Protein AF-A0A0K2RDT3-F1 (afdb_monomer_lite)

Foldseek 3Di:
DVVVVVVCVVVVDDDDPPQDQDQPHCCQPPHDHNPDDDDDDDADVPGDPCVVVQDFDQPALAPQLLQQLLVVLLVCCVVPVLLLFLQFFPAKEFEAAPCLCCFQFCVVVDCLLLDLPRQPVNVSSHNLLSNNLSNNVSDGDNPPSNDSVNSPDPRSSSSSVRYHYDYDVQNNVQCPDPPLVSHFSWGKMWTATPVRDIDIDTDGHHQRRPPHVVDDPPPPD

Sequence (221 aa):
MAVEAVDRSMRGQTSPVPIYEGEDGVIAWMLDGPDASYEVPLPEAGEPKRAILDTYTKEHSAEYQAQAWIDLARKLHKEHPEATDPANVASVLIKTSHHTHYVIGSGANDPQKYSPTASRETLDHSIPYIFTVALQDGSWHHVDSYSPERAGRPDTVELWHKVTTVEDPEWTRRYHSLDIAEKAFGGTVVITLTDGTVITESIAVADAHPLGAGRSPVSST

pLDDT: mean 93.53, std 10.7, range [35.62, 98.94]

Secondary structure (DSSP, 8-state):
-HHHHHHHHHTT----S-TTTSTTSHHHHHSS-TT-------PPTT----GGGGPPPPSSSS-GGGHHHHHHHHHHHHH-GGGGSGGGEEEEEEEE-HHIIIIISGGG--GGGG-TT--HHHHTT-HHHHHHHHHHHSS--TTGGG-HHHHT-HHHHHHHHTEEEEE-HHHHHHHT-SSTTT--S-EEEEEEETTS-EEEEEESS-TTSTTSTT-------

Radius of gyration: 22.14 Å; chains: 1; bounding box: 54×39×60 Å

Structure (mmCIF, N/CA/C/O backbone):
data_AF-A0A0K2RDT3-F1
#
_entry.id   AF-A0A0K2RDT3-F1
#
loop_
_atom_site.group_PDB
_atom_site.id
_atom_site.type_symbol
_atom_site.label_atom_id
_atom_site.label_alt_id
_atom_site.label_comp_id
_atom_site.label_asym_id
_atom_site.label_entity_id
_atom_site.label_seq_id
_atom_site.pdbx_PDB_ins_code
_atom_site.Cartn_x
_atom_site.Cartn_y
_atom_site.Cartn_z
_atom_site.occupancy
_atom_site.B_iso_or_equiv
_atom_site.auth_seq_id
_atom_site.auth_comp_id
_atom_site.auth_asym_id
_atom_site.auth_atom_id
_atom_site.pdbx_PDB_model_num
ATOM 1 N N . MET A 1 1 ? 19.007 16.959 -16.664 1.00 74.88 1 MET A N 1
ATOM 2 C CA . MET A 1 1 ? 20.030 16.372 -17.558 1.00 74.88 1 MET A CA 1
ATOM 3 C C . MET A 1 1 ? 19.478 15.990 -18.932 1.00 74.88 1 MET A C 1
ATOM 5 O O . MET A 1 1 ? 20.039 16.454 -19.909 1.00 74.88 1 MET A O 1
ATOM 9 N N . ALA A 1 2 ? 18.375 15.237 -19.058 1.00 92.50 2 ALA A N 1
ATOM 10 C CA . ALA A 1 2 ? 17.842 14.841 -20.378 1.00 92.50 2 ALA A CA 1
ATOM 11 C C . ALA A 1 2 ? 17.519 16.024 -21.320 1.00 92.50 2 ALA A C 1
ATOM 13 O O . ALA A 1 2 ? 17.914 16.013 -22.480 1.00 92.50 2 ALA A O 1
ATOM 14 N N . VAL A 1 3 ? 16.874 17.079 -20.806 1.00 95.69 3 VAL A N 1
ATOM 15 C CA . VAL A 1 3 ? 16.552 18.293 -21.588 1.00 95.69 3 VAL A CA 1
ATOM 16 C C . VAL A 1 3 ? 17.812 18.972 -22.137 1.00 95.69 3 VAL A C 1
ATOM 18 O O . VAL A 1 3 ? 17.843 19.394 -23.287 1.00 95.69 3 VAL A O 1
ATOM 21 N N . GLU A 1 4 ? 18.873 19.034 -21.334 1.00 95.94 4 GLU A N 1
ATOM 22 C CA . GLU A 1 4 ? 20.156 19.609 -21.744 1.00 95.94 4 GLU A CA 1
ATOM 23 C C . GLU A 1 4 ? 20.873 18.731 -22.779 1.00 95.94 4 GLU A C 1
ATOM 25 O O . GLU A 1 4 ? 21.440 19.250 -23.738 1.00 95.94 4 GLU A O 1
ATOM 30 N N . ALA A 1 5 ? 20.828 17.405 -22.619 1.00 93.94 5 ALA A N 1
ATOM 31 C CA . ALA A 1 5 ? 21.401 16.474 -23.588 1.00 93.94 5 ALA A CA 1
ATOM 32 C C . ALA A 1 5 ? 20.744 16.625 -24.972 1.00 93.94 5 ALA A C 1
ATOM 34 O O . ALA A 1 5 ? 21.446 16.657 -25.983 1.00 93.94 5 ALA A O 1
ATOM 35 N N . VAL A 1 6 ? 19.416 16.796 -25.011 1.00 96.00 6 VAL A N 1
ATOM 36 C CA . VAL A 1 6 ? 18.677 17.078 -26.250 1.00 96.00 6 VAL A CA 1
ATOM 37 C C . VAL A 1 6 ? 19.103 18.418 -26.853 1.00 96.00 6 VAL A C 1
ATOM 39 O O . VAL A 1 6 ? 19.438 18.455 -28.033 1.00 96.00 6 VAL A O 1
ATOM 42 N N . ASP A 1 7 ? 19.157 19.503 -26.071 1.00 97.06 7 ASP A N 1
ATOM 43 C CA . ASP A 1 7 ? 19.604 20.818 -26.568 1.00 97.06 7 ASP A CA 1
ATOM 44 C C . ASP A 1 7 ? 21.016 20.756 -27.176 1.00 97.06 7 ASP A C 1
ATOM 46 O O . ASP A 1 7 ? 21.236 21.223 -28.293 1.00 97.06 7 ASP A O 1
ATOM 50 N N . ARG A 1 8 ? 21.964 20.107 -26.495 1.00 96.50 8 ARG A N 1
ATOM 51 C CA . ARG A 1 8 ? 23.340 19.933 -26.986 1.00 96.50 8 ARG A CA 1
ATOM 52 C C . ARG A 1 8 ? 23.401 19.123 -28.281 1.00 96.50 8 ARG A C 1
ATOM 54 O O . ARG A 1 8 ? 24.114 19.516 -29.205 1.00 96.50 8 ARG A O 1
ATOM 61 N N . SER A 1 9 ? 22.640 18.032 -28.372 1.00 95.50 9 SER A N 1
ATOM 62 C CA . SER A 1 9 ? 22.556 17.219 -29.590 1.00 95.50 9 SER A CA 1
ATOM 63 C C . SER A 1 9 ? 21.974 18.018 -30.760 1.00 95.50 9 SER A C 1
ATOM 65 O O . SER A 1 9 ? 22.549 18.026 -31.847 1.00 95.50 9 SER A O 1
ATOM 67 N N . MET A 1 10 ? 20.911 18.794 -30.519 1.00 96.81 10 MET A N 1
ATOM 68 C CA . MET A 1 10 ? 20.323 19.697 -31.517 1.00 96.81 10 MET A CA 1
ATOM 69 C C . MET A 1 10 ? 21.297 20.796 -31.977 1.00 96.81 10 MET A C 1
ATOM 71 O O . MET A 1 10 ? 21.174 21.297 -33.093 1.00 96.81 10 MET A O 1
ATOM 75 N N . ARG A 1 11 ? 22.291 21.150 -31.150 1.00 97.38 11 ARG A N 1
ATOM 76 C CA . ARG A 1 11 ? 23.395 22.069 -31.488 1.00 97.38 11 ARG A CA 1
ATOM 77 C C . ARG A 1 11 ? 24.607 21.379 -32.127 1.00 97.38 11 ARG A C 1
ATOM 79 O O . ARG A 1 11 ? 25.629 22.027 -32.337 1.00 97.38 11 ARG A O 1
ATOM 86 N N . GLY A 1 12 ? 24.507 20.090 -32.443 1.00 97.31 12 GLY A N 1
ATOM 87 C CA . GLY A 1 12 ? 25.541 19.330 -33.147 1.00 97.31 12 GLY A CA 1
ATOM 88 C C . GLY A 1 12 ? 26.606 18.702 -32.249 1.00 97.31 12 GLY A C 1
ATOM 89 O O . GLY A 1 12 ? 27.604 18.200 -32.762 1.00 97.31 12 GLY A O 1
ATOM 90 N N . GLN A 1 13 ? 26.425 18.704 -30.925 1.00 95.81 13 GLN A N 1
ATOM 91 C CA . GLN A 1 13 ? 27.310 17.948 -30.043 1.00 95.81 13 GLN A CA 1
ATOM 92 C C . GLN A 1 13 ? 27.083 16.438 -30.249 1.00 95.81 13 GLN A C 1
ATOM 94 O O . GLN A 1 13 ? 25.953 15.957 -30.174 1.00 95.81 13 GLN A O 1
ATOM 99 N N . THR A 1 14 ? 28.162 15.690 -30.492 1.00 92.38 14 THR A N 1
ATOM 100 C CA . THR A 1 14 ? 28.148 14.228 -30.672 1.00 92.38 14 THR A CA 1
ATOM 101 C C . THR A 1 14 ? 28.486 13.487 -29.373 1.00 92.38 14 THR A C 1
ATOM 103 O O . THR A 1 14 ? 28.960 14.093 -28.408 1.00 92.38 14 THR A O 1
ATOM 106 N N . SER A 1 15 ? 28.286 12.165 -29.354 1.00 87.31 15 SER A N 1
ATOM 107 C CA . SER A 1 15 ? 28.661 11.276 -28.244 1.00 87.31 15 SER A CA 1
ATOM 108 C C . SER A 1 15 ? 29.502 10.082 -28.721 1.00 87.31 15 SER A C 1
ATOM 110 O O . SER A 1 15 ? 29.449 9.741 -29.906 1.00 87.31 15 SER A O 1
ATOM 112 N N . PRO A 1 16 ? 30.248 9.415 -27.819 1.00 87.56 16 PRO A N 1
ATOM 113 C CA . PRO A 1 16 ? 30.811 8.092 -28.084 1.00 87.56 16 PRO A CA 1
ATOM 114 C C . PRO A 1 16 ? 29.711 7.075 -28.433 1.00 87.56 16 PRO A C 1
ATOM 116 O O . PRO A 1 16 ? 28.598 7.163 -27.908 1.00 87.56 16 PRO A O 1
ATOM 119 N N . VAL A 1 17 ? 30.024 6.125 -29.318 1.00 87.88 17 VAL A N 1
ATOM 120 C CA . VAL A 1 17 ? 29.137 5.023 -29.728 1.00 87.88 17 VAL A CA 1
ATOM 121 C C . VAL A 1 17 ? 29.933 3.712 -29.823 1.00 87.88 17 VAL A C 1
ATOM 123 O O . VAL A 1 17 ? 31.088 3.767 -30.251 1.00 87.88 17 VAL A O 1
ATOM 126 N N . PRO A 1 18 ? 29.339 2.549 -29.484 1.00 89.19 18 PRO A N 1
ATOM 127 C CA . PRO A 1 18 ? 27.994 2.362 -28.922 1.00 89.19 18 PRO A CA 1
ATOM 128 C C . PRO A 1 18 ? 27.940 2.667 -27.413 1.00 89.19 18 PRO A C 1
ATOM 130 O O . PRO A 1 18 ? 28.826 2.280 -26.660 1.00 89.19 18 PRO A O 1
ATOM 133 N N . ILE A 1 19 ? 26.904 3.389 -26.972 1.00 90.38 19 ILE A N 1
ATOM 134 C CA . ILE A 1 19 ? 26.787 3.867 -25.579 1.00 90.38 19 ILE A CA 1
ATOM 135 C C . ILE A 1 19 ? 26.299 2.784 -24.603 1.00 90.38 19 ILE A C 1
ATOM 137 O O . ILE A 1 19 ? 26.673 2.808 -23.432 1.00 90.38 19 ILE A O 1
ATOM 141 N N . TYR A 1 20 ? 25.479 1.836 -25.065 1.00 91.62 20 TYR A N 1
ATOM 142 C CA . TYR A 1 20 ? 24.959 0.759 -24.221 1.00 91.62 20 TYR A CA 1
ATOM 143 C C . TYR A 1 20 ? 25.834 -0.492 -24.317 1.00 91.62 20 TYR A C 1
ATOM 145 O O . TYR A 1 20 ? 26.294 -0.976 -23.288 1.00 91.62 20 TYR A O 1
ATOM 153 N N . GLU A 1 21 ? 26.106 -0.957 -25.538 1.00 91.06 21 GLU A N 1
ATOM 154 C CA . GLU A 1 21 ? 26.750 -2.243 -25.852 1.00 91.06 21 GLU A CA 1
ATOM 155 C C . GLU A 1 21 ? 28.274 -2.151 -26.028 1.00 91.06 21 GLU A C 1
ATOM 157 O O . GLU A 1 21 ? 28.921 -3.130 -26.396 1.00 91.06 21 GLU A O 1
ATOM 162 N N . GLY A 1 22 ? 28.857 -0.964 -25.846 1.00 90.50 22 GLY A N 1
ATOM 163 C CA . GLY A 1 22 ? 30.305 -0.787 -25.935 1.00 90.50 22 GLY A CA 1
ATOM 164 C C . GLY A 1 22 ? 31.039 -1.519 -24.815 1.00 90.50 22 GLY A C 1
ATOM 165 O O . GLY A 1 22 ? 30.471 -1.762 -23.754 1.00 90.50 22 GLY A O 1
ATOM 166 N N . GLU A 1 23 ? 32.327 -1.797 -25.030 1.00 90.06 23 GLU A N 1
ATOM 167 C CA . GLU A 1 23 ? 33.226 -2.359 -24.005 1.00 90.06 23 GLU A CA 1
ATOM 168 C C . GLU A 1 23 ? 33.195 -1.530 -22.708 1.00 90.06 23 GLU A C 1
ATOM 170 O O . GLU A 1 23 ? 33.108 -2.083 -21.616 1.00 90.06 23 GLU A O 1
ATOM 175 N N . ASP A 1 24 ? 33.142 -0.199 -22.847 1.00 91.50 24 ASP A N 1
ATOM 176 C CA . ASP A 1 24 ? 32.964 0.763 -21.752 1.00 91.50 24 ASP A CA 1
ATOM 177 C C . ASP A 1 24 ? 31.526 1.318 -21.653 1.00 91.50 24 ASP A C 1
ATOM 179 O O . ASP A 1 24 ? 31.293 2.437 -21.189 1.00 91.50 24 ASP A O 1
ATOM 183 N N . GLY A 1 25 ? 30.545 0.565 -22.149 1.00 91.94 25 GLY A N 1
ATOM 184 C CA . GLY A 1 25 ? 29.140 0.960 -22.205 1.00 91.94 25 GLY A CA 1
ATOM 185 C C . GLY A 1 25 ? 28.403 0.825 -20.871 1.00 91.94 25 GLY A C 1
ATOM 186 O O . GLY A 1 25 ? 28.884 0.229 -19.904 1.00 91.94 25 GLY A O 1
ATOM 187 N N . VAL A 1 26 ? 27.178 1.358 -20.829 1.00 93.50 26 VAL A N 1
ATOM 188 C CA . VAL A 1 26 ? 26.305 1.297 -19.640 1.00 93.50 26 VAL A CA 1
ATOM 189 C C . VAL A 1 26 ? 26.052 -0.146 -19.195 1.00 93.50 26 VAL A C 1
ATOM 191 O O . VAL A 1 26 ? 26.052 -0.412 -17.995 1.00 93.50 26 VAL A O 1
ATOM 194 N N . ILE A 1 27 ? 25.863 -1.078 -20.135 1.00 94.62 27 ILE A N 1
ATOM 195 C CA . ILE A 1 27 ? 25.603 -2.487 -19.810 1.00 94.62 27 ILE A CA 1
ATOM 196 C C . ILE A 1 27 ? 26.803 -3.097 -19.074 1.00 94.62 27 ILE A C 1
ATOM 198 O O . ILE A 1 27 ? 26.634 -3.676 -18.001 1.00 94.62 27 ILE A O 1
ATOM 202 N N . ALA A 1 28 ? 28.010 -2.883 -19.604 1.00 93.69 28 ALA A N 1
ATOM 203 C CA . ALA A 1 28 ? 29.241 -3.449 -19.068 1.00 93.69 28 ALA A CA 1
ATOM 204 C C . ALA A 1 28 ? 29.567 -2.974 -17.645 1.00 93.69 28 ALA A C 1
ATOM 206 O O . ALA A 1 28 ? 29.999 -3.772 -16.814 1.00 93.69 28 ALA A O 1
ATOM 207 N N . TRP A 1 29 ? 29.354 -1.686 -17.359 1.00 94.88 29 TRP A N 1
ATOM 208 C CA . TRP A 1 29 ? 29.811 -1.066 -16.112 1.00 94.88 29 TRP A CA 1
ATOM 209 C C . TRP A 1 29 ? 28.719 -0.816 -15.067 1.00 94.88 29 TRP A C 1
ATOM 211 O O . TRP A 1 29 ? 29.045 -0.693 -13.886 1.00 94.88 29 TRP A O 1
ATOM 221 N N . MET A 1 30 ? 27.448 -0.693 -15.466 1.00 94.38 30 MET A N 1
ATOM 222 C CA . MET A 1 30 ? 26.350 -0.341 -14.550 1.00 94.38 30 MET A CA 1
ATOM 223 C C . MET A 1 30 ? 25.301 -1.440 -14.366 1.00 94.38 30 MET A C 1
ATOM 225 O O . MET A 1 30 ? 24.530 -1.351 -13.410 1.00 94.38 30 MET A O 1
ATOM 229 N N . LEU A 1 31 ? 25.234 -2.424 -15.267 1.00 94.06 31 LEU A N 1
ATOM 230 C CA . LEU A 1 31 ? 24.233 -3.494 -15.239 1.00 94.06 31 LEU A CA 1
ATOM 231 C C . LEU A 1 31 ? 24.909 -4.871 -15.062 1.00 94.06 31 LEU A C 1
ATOM 233 O O . LEU A 1 31 ? 25.802 -4.997 -14.227 1.00 94.06 31 LEU A O 1
ATOM 237 N N . ASP A 1 32 ? 24.496 -5.901 -15.810 1.00 93.38 32 ASP A N 1
ATOM 238 C CA . ASP A 1 32 ? 24.920 -7.299 -15.598 1.00 93.38 32 ASP A CA 1
ATOM 239 C C . ASP A 1 32 ? 26.284 -7.666 -16.229 1.00 93.38 32 ASP A C 1
ATOM 241 O O . ASP A 1 32 ? 26.633 -8.843 -16.332 1.00 93.38 32 ASP A O 1
ATOM 245 N N . GLY A 1 33 ? 27.086 -6.672 -16.625 1.00 94.69 33 GLY A N 1
ATOM 246 C CA . GLY A 1 33 ? 28.448 -6.870 -17.127 1.00 94.69 33 GLY A CA 1
ATOM 247 C C . GLY A 1 33 ? 28.564 -6.920 -18.657 1.00 94.69 33 GLY A C 1
ATOM 248 O O . GLY A 1 33 ? 27.565 -6.827 -19.368 1.00 94.69 33 GLY A O 1
ATOM 249 N N . PRO A 1 34 ? 29.795 -7.021 -19.196 1.00 92.56 34 PRO A N 1
ATOM 250 C CA . PRO A 1 34 ? 30.074 -6.825 -20.626 1.00 92.56 34 PRO A CA 1
ATOM 251 C C . PRO A 1 34 ? 29.466 -7.896 -21.540 1.00 92.56 34 PRO A C 1
ATOM 253 O O . PRO A 1 34 ? 29.245 -7.636 -22.718 1.00 92.56 34 PRO A O 1
ATOM 256 N N . ASP A 1 35 ? 29.169 -9.078 -20.998 1.00 92.69 35 ASP A N 1
ATOM 257 C CA . ASP A 1 35 ? 28.555 -10.186 -21.736 1.00 92.69 35 ASP A CA 1
ATOM 258 C C . ASP A 1 35 ? 27.014 -10.174 -21.663 1.00 92.69 35 ASP A C 1
ATOM 260 O O . ASP A 1 35 ? 26.355 -11.060 -22.214 1.00 92.69 35 ASP A O 1
ATOM 264 N N . ALA A 1 36 ? 26.418 -9.204 -20.961 1.00 93.38 36 ALA A N 1
ATOM 265 C CA . ALA A 1 36 ? 24.976 -9.133 -20.787 1.00 93.38 36 ALA A CA 1
ATOM 266 C C . ALA A 1 36 ? 24.262 -8.640 -22.052 1.00 93.38 36 ALA A C 1
ATOM 268 O O . ALA A 1 36 ? 24.742 -7.784 -22.796 1.00 93.38 36 ALA A O 1
ATOM 269 N N . SER A 1 37 ? 23.057 -9.164 -22.267 1.00 90.75 37 SER A N 1
ATOM 270 C CA . SER A 1 37 ? 22.184 -8.776 -23.368 1.00 90.75 37 SER A CA 1
ATOM 271 C C . SER A 1 37 ? 20.763 -8.584 -22.853 1.00 90.75 37 SER A C 1
ATOM 273 O O . SER A 1 37 ? 20.262 -9.405 -22.084 1.00 90.75 37 SER A O 1
ATOM 275 N N . TYR A 1 38 ? 20.121 -7.499 -23.287 1.00 90.94 38 TYR A N 1
ATOM 276 C CA . TYR A 1 38 ? 18.746 -7.161 -22.936 1.00 90.94 38 TYR A CA 1
ATOM 277 C C . TYR A 1 38 ? 17.906 -7.069 -24.201 1.00 90.94 38 TYR A C 1
ATOM 279 O O . TYR A 1 38 ? 18.267 -6.375 -25.151 1.00 90.94 38 TYR A O 1
ATOM 287 N N . GLU A 1 39 ? 16.755 -7.730 -24.192 1.00 90.50 39 GLU A N 1
ATOM 288 C CA . GLU A 1 39 ? 15.759 -7.583 -25.242 1.00 90.50 39 GLU A CA 1
ATOM 289 C C . GLU A 1 39 ? 14.770 -6.483 -24.844 1.00 90.50 39 GLU A C 1
ATOM 291 O O . GLU A 1 39 ? 14.116 -6.560 -23.803 1.00 90.50 39 GLU A O 1
ATOM 296 N N . VAL A 1 40 ? 14.680 -5.436 -25.666 1.00 88.12 40 VAL A N 1
ATOM 297 C CA . VAL A 1 40 ? 13.736 -4.332 -25.462 1.00 88.12 40 VAL A CA 1
ATOM 298 C C . VAL A 1 40 ? 12.625 -4.459 -26.503 1.00 88.12 40 VAL A C 1
ATOM 300 O O . VAL A 1 40 ? 12.845 -4.093 -27.660 1.00 88.12 40 VAL A O 1
ATOM 303 N N . PRO A 1 41 ? 11.433 -4.964 -26.135 1.00 84.94 41 PRO A N 1
ATOM 304 C CA . PRO A 1 41 ? 10.330 -5.069 -27.076 1.00 84.94 41 PRO A CA 1
ATOM 305 C C . PRO A 1 41 ? 9.856 -3.667 -27.470 1.00 84.94 41 PRO A C 1
ATOM 307 O O . PRO A 1 41 ? 9.518 -2.837 -26.622 1.00 84.94 41 PRO A O 1
ATOM 310 N N . LEU A 1 42 ? 9.824 -3.402 -28.774 1.00 88.75 42 LEU A N 1
ATOM 311 C CA . LEU A 1 42 ? 9.268 -2.183 -29.352 1.00 88.75 42 LEU A CA 1
ATOM 312 C C . LEU A 1 42 ? 8.054 -2.548 -30.211 1.00 88.75 42 LEU A C 1
ATOM 314 O O . LEU A 1 42 ? 8.081 -3.598 -30.850 1.00 88.75 42 LEU A O 1
ATOM 318 N N . PRO A 1 43 ? 7.015 -1.694 -30.270 1.00 90.00 43 PRO A N 1
ATOM 319 C CA . PRO A 1 43 ? 5.916 -1.894 -31.208 1.00 90.00 43 PRO A CA 1
ATOM 320 C C . PRO A 1 43 ? 6.439 -2.009 -32.643 1.00 90.00 43 PRO A C 1
ATOM 322 O O . PRO A 1 43 ? 7.283 -1.202 -33.054 1.00 90.00 43 PRO A O 1
ATOM 325 N N . GLU A 1 44 ? 5.920 -2.970 -33.406 1.00 92.25 44 GLU A N 1
ATOM 326 C CA . GLU A 1 44 ? 6.277 -3.128 -34.814 1.00 92.25 44 GLU A CA 1
ATOM 327 C C . GLU A 1 44 ? 5.780 -1.944 -35.662 1.00 92.25 44 GLU A C 1
ATOM 329 O O . GLU A 1 44 ? 4.973 -1.100 -35.248 1.00 92.25 44 GLU A O 1
ATOM 334 N N . ALA A 1 45 ? 6.272 -1.856 -36.899 1.00 92.62 45 ALA A N 1
ATOM 335 C CA . ALA A 1 45 ? 5.825 -0.837 -37.838 1.00 92.62 45 ALA A CA 1
ATOM 336 C C . ALA A 1 45 ? 4.308 -0.951 -38.084 1.00 92.62 45 ALA A C 1
ATOM 338 O O . ALA A 1 45 ? 3.820 -1.936 -38.628 1.00 92.62 45 ALA A O 1
ATOM 339 N N . GLY A 1 46 ? 3.567 0.095 -37.714 1.00 92.81 46 GLY A N 1
ATOM 340 C CA . GLY A 1 46 ? 2.106 0.139 -37.830 1.00 92.81 46 GLY A CA 1
ATOM 341 C C . GLY A 1 46 ? 1.359 -0.273 -36.559 1.00 92.81 46 GLY A C 1
ATOM 342 O O . GLY A 1 46 ? 0.159 -0.016 -36.469 1.00 92.81 46 GLY A O 1
ATOM 343 N N . GLU A 1 47 ? 2.042 -0.817 -35.550 1.00 94.25 47 GLU A N 1
ATOM 344 C CA . GLU A 1 47 ? 1.412 -1.130 -34.271 1.00 94.25 47 GLU A CA 1
ATOM 345 C C . GLU A 1 47 ? 1.203 0.125 -33.406 1.00 94.25 47 GLU A C 1
ATOM 347 O O . GLU A 1 47 ? 2.071 1.009 -33.318 1.00 94.25 47 GLU A O 1
ATOM 352 N N . PRO A 1 48 ? 0.045 0.241 -32.732 1.00 90.44 48 PRO A N 1
ATOM 353 C CA . PRO A 1 48 ? -0.206 1.341 -31.818 1.00 90.44 48 PRO A CA 1
ATOM 354 C C . PRO A 1 48 ? 0.691 1.243 -30.576 1.00 90.44 48 PRO A C 1
ATOM 356 O O . PRO A 1 48 ? 0.876 0.182 -29.988 1.00 90.44 48 PRO A O 1
ATOM 359 N N . LYS A 1 49 ? 1.188 2.392 -30.109 1.00 90.38 49 LYS A N 1
ATOM 360 C CA . LYS A 1 49 ? 1.956 2.507 -28.860 1.00 90.38 49 LYS A CA 1
ATOM 361 C C . LYS A 1 49 ? 0.984 2.503 -27.680 1.00 90.38 49 LYS A C 1
ATOM 363 O O . LYS A 1 49 ? 0.377 3.530 -27.385 1.00 90.38 49 LYS A O 1
ATOM 368 N N . ARG A 1 50 ? 0.795 1.346 -27.040 1.00 86.81 50 ARG A N 1
ATOM 369 C CA . ARG A 1 50 ? -0.261 1.150 -26.026 1.00 86.81 50 ARG A CA 1
ATOM 370 C C . ARG A 1 50 ? 0.191 1.283 -24.574 1.00 86.81 50 ARG A C 1
ATOM 372 O O . ARG A 1 50 ? -0.678 1.420 -23.731 1.00 86.81 50 ARG A O 1
ATOM 379 N N . ALA A 1 51 ? 1.495 1.355 -24.293 1.00 83.00 51 ALA A N 1
ATOM 380 C CA . ALA A 1 51 ? 2.026 1.369 -22.922 1.00 83.00 51 ALA A CA 1
ATOM 381 C C . ALA A 1 51 ? 1.409 2.450 -22.007 1.00 83.00 51 ALA A C 1
ATOM 383 O O . ALA A 1 51 ? 1.253 2.240 -20.810 1.00 83.00 51 ALA A O 1
ATOM 384 N N . ILE A 1 52 ? 1.003 3.601 -22.561 1.00 85.81 52 ILE A N 1
ATOM 385 C CA . ILE A 1 52 ? 0.321 4.649 -21.784 1.00 85.81 52 ILE A CA 1
ATOM 386 C C . ILE A 1 52 ? -1.027 4.179 -21.209 1.00 85.81 52 ILE A C 1
ATOM 388 O O . ILE A 1 52 ? -1.415 4.612 -20.130 1.00 85.81 52 ILE A O 1
ATOM 392 N N . LEU A 1 53 ? -1.720 3.268 -21.898 1.00 83.12 53 LEU A N 1
ATOM 393 C CA . LEU A 1 53 ? -2.992 2.684 -21.459 1.00 83.12 53 LEU A CA 1
ATOM 394 C C . LEU A 1 53 ? -2.813 1.700 -20.297 1.00 83.12 53 LEU A C 1
ATOM 396 O O . LEU A 1 53 ? -3.774 1.433 -19.581 1.00 83.12 53 LEU A O 1
ATOM 400 N N . ASP A 1 54 ? -1.586 1.216 -20.098 1.00 77.69 54 ASP A N 1
ATOM 401 C CA . ASP A 1 54 ? -1.207 0.311 -19.013 1.00 77.69 54 ASP A CA 1
ATOM 402 C C . ASP A 1 54 ? -0.607 1.077 -17.818 1.00 77.69 54 ASP A C 1
ATOM 404 O O . ASP A 1 54 ? -0.110 0.478 -16.866 1.00 77.69 54 ASP A O 1
ATOM 408 N N . THR A 1 55 ? -0.649 2.416 -17.852 1.00 81.94 55 THR A N 1
ATOM 409 C CA . THR A 1 55 ? -0.239 3.265 -16.728 1.00 81.94 55 THR A CA 1
ATOM 410 C C . THR A 1 55 ? -1.299 3.250 -15.642 1.00 81.94 55 THR A C 1
ATOM 412 O O . THR A 1 55 ? -2.486 3.448 -15.906 1.00 81.94 55 THR A O 1
ATOM 415 N N . TYR A 1 56 ? -0.860 3.104 -14.398 1.00 83.69 56 TYR A N 1
ATOM 416 C CA . TYR A 1 56 ? -1.749 3.185 -13.254 1.00 83.69 56 TYR A CA 1
ATOM 417 C C . TYR A 1 56 ? -1.663 4.549 -12.579 1.00 83.69 56 TYR A C 1
ATOM 419 O O . TYR A 1 56 ? -0.581 5.014 -12.212 1.00 83.69 56 TYR A O 1
ATOM 427 N N . THR A 1 57 ? -2.810 5.187 -12.378 1.00 86.62 57 THR A N 1
ATOM 428 C CA . THR A 1 57 ? -2.893 6.420 -11.598 1.00 86.62 57 THR A CA 1
ATOM 429 C C . THR A 1 57 ? -2.933 6.107 -10.105 1.00 86.62 57 THR A C 1
ATOM 431 O O . THR A 1 57 ? -3.444 5.072 -9.674 1.00 86.62 57 THR A O 1
ATOM 434 N N . LYS A 1 58 ? -2.373 7.016 -9.304 1.00 91.94 58 LYS A N 1
ATOM 435 C CA . LYS A 1 58 ? -2.543 7.023 -7.850 1.00 91.94 58 LYS A CA 1
ATOM 436 C C . LYS A 1 58 ? -3.697 7.957 -7.519 1.00 91.94 58 LYS A C 1
ATOM 438 O O . LYS A 1 58 ? -3.601 9.149 -7.799 1.00 91.94 58 LYS A O 1
ATOM 443 N N . GLU A 1 59 ? -4.767 7.417 -6.954 1.00 94.25 59 GLU A N 1
ATOM 444 C CA . GLU A 1 59 ? -5.856 8.232 -6.402 1.00 94.25 59 GLU A CA 1
ATOM 445 C C . GLU A 1 59 ? -5.445 8.807 -5.048 1.00 94.25 59 GLU A C 1
ATOM 447 O O . GLU A 1 59 ? -5.665 9.981 -4.754 1.00 94.25 59 GLU A O 1
ATOM 452 N N . HIS A 1 60 ? -4.766 7.984 -4.253 1.00 96.44 60 HIS A N 1
ATOM 453 C CA . HIS A 1 60 ? -4.353 8.326 -2.906 1.00 96.44 60 HIS A CA 1
ATOM 454 C C . HIS A 1 60 ? -2.884 8.731 -2.891 1.00 96.44 60 HIS A C 1
ATOM 456 O O . HIS A 1 60 ? -2.032 8.080 -3.498 1.00 96.44 60 HIS A O 1
ATOM 462 N N . SER A 1 61 ? -2.550 9.792 -2.158 1.00 96.00 61 SER A N 1
ATOM 463 C CA . SER A 1 61 ? -1.156 10.181 -1.926 1.00 96.00 61 SER A CA 1
ATOM 464 C C . SER A 1 61 ? -0.502 9.193 -0.959 1.00 96.00 61 SER A C 1
ATOM 466 O O . SER A 1 61 ? -0.434 9.487 0.230 1.00 96.00 61 SER A O 1
ATOM 468 N N . ALA A 1 62 ? -0.072 8.037 -1.459 1.00 96.62 62 ALA A N 1
ATOM 469 C CA . ALA A 1 62 ? 0.666 6.982 -0.762 1.00 96.62 62 ALA A CA 1
ATOM 470 C C . ALA A 1 62 ? 1.468 6.144 -1.784 1.00 96.62 62 ALA A C 1
ATOM 472 O O . ALA A 1 62 ? 1.368 6.360 -3.005 1.00 96.62 62 ALA A O 1
ATOM 473 N N . GLU A 1 63 ? 2.262 5.171 -1.330 1.00 95.56 63 GLU A N 1
ATOM 474 C CA . GLU A 1 63 ? 2.860 4.195 -2.245 1.00 95.56 63 GLU A CA 1
ATOM 475 C C . GLU A 1 63 ? 1.778 3.455 -3.065 1.00 95.56 63 GLU A C 1
ATOM 477 O O . GLU A 1 63 ? 0.619 3.332 -2.657 1.00 95.56 63 GLU A O 1
ATOM 482 N N . TYR A 1 64 ? 2.121 2.990 -4.271 1.00 95.38 64 TYR A N 1
ATOM 483 C CA . TYR A 1 64 ? 1.140 2.386 -5.178 1.00 95.38 64 TYR A CA 1
ATOM 484 C C . TYR A 1 64 ? 0.543 1.088 -4.601 1.00 95.38 64 TYR A C 1
ATOM 486 O O . TYR A 1 64 ? -0.644 0.799 -4.731 1.00 95.38 64 TYR A O 1
ATOM 494 N N . GLN A 1 65 ? 1.362 0.337 -3.881 1.00 95.56 65 GLN A N 1
ATOM 495 C CA . GLN A 1 65 ? 1.061 -0.945 -3.269 1.00 95.56 65 GLN A CA 1
ATOM 496 C C . GLN A 1 65 ? 0.115 -0.787 -2.077 1.00 95.56 65 GLN A C 1
ATOM 498 O O . GLN A 1 65 ? -0.414 -1.785 -1.600 1.00 95.56 65 GLN A O 1
ATOM 503 N N . ALA A 1 66 ? -0.134 0.449 -1.630 1.00 97.44 66 ALA A N 1
ATOM 504 C CA . ALA A 1 66 ? -1.106 0.790 -0.603 1.00 97.44 66 ALA A CA 1
ATOM 505 C C . ALA A 1 66 ? -2.485 1.192 -1.159 1.00 97.44 66 ALA A C 1
ATOM 507 O O . ALA A 1 66 ? -3.454 1.195 -0.405 1.00 97.44 66 ALA A O 1
ATOM 508 N N . GLN A 1 67 ? -2.608 1.504 -2.457 1.00 97.75 67 GLN A N 1
ATOM 509 C CA . GLN A 1 67 ? -3.834 2.084 -3.032 1.00 97.75 67 GLN A CA 1
ATOM 510 C C . GLN A 1 67 ? -5.063 1.199 -2.785 1.00 97.75 67 GLN A C 1
ATOM 512 O O . GLN A 1 67 ? -6.047 1.652 -2.209 1.00 97.75 67 GLN A O 1
ATOM 517 N N . ALA A 1 68 ? -4.967 -0.088 -3.134 1.00 97.69 68 ALA A N 1
ATOM 518 C CA . ALA A 1 68 ? -6.069 -1.032 -2.959 1.00 97.69 68 ALA A CA 1
ATOM 519 C C . ALA A 1 68 ? -6.440 -1.220 -1.475 1.00 97.69 68 ALA A C 1
ATOM 521 O O . ALA A 1 68 ? -7.604 -1.404 -1.134 1.00 97.69 68 ALA A O 1
ATOM 522 N N . TRP A 1 69 ? -5.462 -1.126 -0.573 1.00 98.50 69 TRP A N 1
ATOM 523 C CA . TRP A 1 69 ? -5.699 -1.246 0.866 1.00 98.50 69 TRP A CA 1
ATOM 524 C C . TRP A 1 69 ? -6.437 -0.042 1.440 1.00 98.50 69 TRP A C 1
ATOM 526 O O . TRP A 1 69 ? -7.268 -0.230 2.323 1.00 98.50 69 TRP A O 1
ATOM 536 N N . ILE A 1 70 ? -6.190 1.163 0.920 1.00 98.69 70 ILE A N 1
ATOM 537 C CA . ILE A 1 70 ? -6.957 2.360 1.286 1.00 98.69 70 ILE A CA 1
ATOM 538 C C . ILE A 1 70 ? -8.417 2.191 0.859 1.00 98.69 70 ILE A C 1
ATOM 540 O O . ILE A 1 70 ? -9.316 2.413 1.668 1.00 98.69 70 ILE A O 1
ATOM 544 N N . ASP A 1 71 ? -8.672 1.747 -0.373 1.00 98.50 71 ASP A N 1
ATOM 545 C CA . ASP A 1 71 ? -10.040 1.538 -0.866 1.00 98.50 71 ASP A CA 1
ATOM 546 C C . ASP A 1 71 ? -10.777 0.461 -0.063 1.00 98.50 71 ASP A C 1
ATOM 548 O O . ASP A 1 71 ? -11.912 0.671 0.379 1.00 98.50 71 ASP A O 1
ATOM 552 N N . LEU A 1 72 ? -10.104 -0.656 0.228 1.00 98.69 72 LEU A N 1
ATOM 553 C CA . LEU A 1 72 ? -10.682 -1.713 1.048 1.00 98.69 72 LEU A CA 1
ATOM 554 C C . LEU A 1 72 ? -10.949 -1.255 2.488 1.00 98.69 72 LEU A C 1
ATOM 556 O O . LEU A 1 72 ? -12.011 -1.547 3.032 1.00 98.69 72 LEU A O 1
ATOM 560 N N . ALA A 1 73 ? -10.034 -0.507 3.102 1.00 98.81 73 ALA A N 1
ATOM 561 C CA . ALA A 1 73 ? -10.223 0.031 4.447 1.00 98.81 73 ALA A CA 1
ATOM 562 C C . ALA A 1 73 ? -11.408 1.011 4.511 1.00 98.81 73 ALA A C 1
ATOM 564 O O . ALA A 1 73 ? -12.210 0.956 5.440 1.00 98.81 73 ALA A O 1
ATOM 565 N N . ARG A 1 74 ? -11.592 1.848 3.481 1.00 98.50 74 ARG A N 1
ATOM 566 C CA . ARG A 1 74 ? -12.751 2.751 3.354 1.00 98.50 74 ARG A CA 1
ATOM 567 C C . ARG A 1 74 ? -14.069 1.999 3.161 1.00 98.50 74 ARG A C 1
ATOM 569 O O . ARG A 1 74 ? -15.105 2.463 3.637 1.00 98.50 74 ARG A O 1
ATOM 576 N N . LYS A 1 75 ? -14.056 0.864 2.452 1.00 98.44 75 LYS A N 1
ATOM 577 C CA . LYS A 1 75 ? -15.212 -0.042 2.351 1.00 98.44 75 LYS A CA 1
ATOM 578 C C . LYS A 1 75 ? -15.542 -0.626 3.729 1.00 98.44 75 LYS A C 1
ATOM 580 O O . LYS A 1 75 ? -16.669 -0.481 4.196 1.00 98.44 75 LYS A O 1
ATOM 585 N N . LEU A 1 76 ? -14.541 -1.192 4.404 1.00 98.69 76 LEU A N 1
ATOM 586 C CA . LEU A 1 76 ? -14.675 -1.776 5.740 1.00 98.69 76 LEU A CA 1
ATOM 587 C C . LEU A 1 76 ? -15.155 -0.761 6.783 1.00 98.69 76 LEU A C 1
ATOM 589 O O . LEU A 1 76 ? -15.999 -1.105 7.594 1.00 98.69 76 LEU A O 1
ATOM 593 N N . HIS A 1 77 ? -14.714 0.496 6.721 1.00 98.69 77 HIS A N 1
ATOM 594 C CA . HIS A 1 77 ? -15.224 1.567 7.584 1.00 98.69 77 HIS A CA 1
ATOM 595 C C . HIS A 1 77 ? -16.756 1.692 7.528 1.00 98.69 77 HIS A C 1
ATOM 597 O O . HIS A 1 77 ? -17.413 1.912 8.543 1.00 98.69 77 HIS A O 1
ATOM 603 N N . LYS A 1 78 ? -17.331 1.574 6.324 1.00 98.38 78 LYS A N 1
ATOM 604 C CA . LYS A 1 78 ? -18.774 1.726 6.096 1.00 98.38 78 LYS A CA 1
ATOM 605 C C . LYS A 1 78 ? -19.553 0.474 6.478 1.00 98.38 78 LYS A C 1
ATOM 607 O O . LYS A 1 78 ? -20.660 0.589 6.992 1.00 98.38 78 LYS A O 1
ATO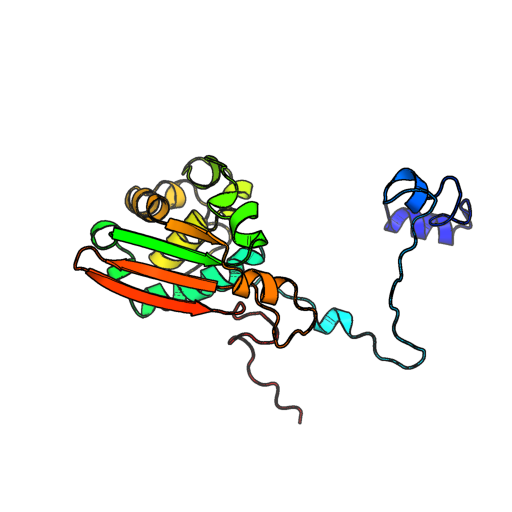M 612 N N . GLU A 1 79 ? -19.008 -0.696 6.161 1.00 98.50 79 GLU A N 1
ATOM 613 C CA . GLU A 1 79 ? -19.692 -1.983 6.333 1.00 98.50 79 GLU A CA 1
ATOM 614 C C . GLU A 1 79 ? -19.513 -2.567 7.740 1.00 98.50 79 GLU A C 1
ATOM 616 O O . GLU A 1 79 ? -20.411 -3.245 8.231 1.00 98.50 79 GLU A O 1
ATOM 621 N N . HIS A 1 80 ? -18.391 -2.251 8.388 1.00 98.31 80 HIS A N 1
ATOM 622 C CA . HIS A 1 80 ? -17.955 -2.784 9.677 1.00 98.31 80 HIS A CA 1
ATOM 623 C C . HIS A 1 80 ? -17.429 -1.674 10.606 1.00 98.31 80 HIS A C 1
ATOM 625 O O . HIS A 1 80 ? -16.254 -1.689 10.995 1.00 98.31 80 HIS A O 1
ATOM 631 N N . PRO A 1 81 ? -18.260 -0.680 10.978 1.00 97.88 81 PRO A N 1
ATOM 632 C CA . PRO A 1 81 ? -17.839 0.407 11.863 1.00 97.88 81 PRO A CA 1
ATOM 633 C C . PRO A 1 81 ? -17.326 -0.093 13.223 1.00 97.88 81 PRO A C 1
ATOM 635 O O . PRO A 1 81 ? -16.486 0.561 13.840 1.00 97.88 81 PRO A O 1
ATOM 638 N N . GLU A 1 82 ? -17.764 -1.268 13.682 1.00 98.25 82 GLU A N 1
ATOM 639 C CA . GLU A 1 82 ? -17.264 -1.925 14.891 1.00 98.25 82 GLU A CA 1
ATOM 640 C C . GLU A 1 82 ? -15.755 -2.207 14.854 1.00 98.25 82 GLU A C 1
ATOM 642 O O . GLU A 1 82 ? -15.113 -2.174 15.902 1.00 98.25 82 GLU A O 1
ATOM 647 N N . ALA A 1 83 ? -15.175 -2.417 13.666 1.00 98.50 83 ALA A N 1
ATOM 648 C CA . ALA A 1 83 ? -13.751 -2.695 13.480 1.00 98.50 83 ALA A CA 1
ATOM 649 C C . ALA A 1 83 ? -12.863 -1.435 13.528 1.00 98.50 83 ALA A C 1
ATOM 651 O O . ALA A 1 83 ? -11.639 -1.543 13.451 1.00 98.50 83 ALA A O 1
ATOM 652 N N . THR A 1 84 ? -13.455 -0.241 13.639 1.00 98.62 84 THR A N 1
ATOM 653 C CA . THR A 1 84 ? -12.715 1.034 13.707 1.00 98.62 84 THR A CA 1
ATOM 654 C C . THR A 1 84 ? -12.203 1.356 15.113 1.00 98.62 84 THR A C 1
ATOM 656 O O . THR A 1 84 ? -11.220 2.087 15.264 1.00 98.62 84 THR A O 1
ATOM 659 N N . ASP A 1 85 ? -12.837 0.786 16.141 1.00 98.50 85 ASP A N 1
ATOM 660 C CA . ASP A 1 85 ? -12.443 0.956 17.536 1.00 98.50 85 ASP A CA 1
ATOM 661 C C . ASP A 1 85 ? -11.448 -0.147 17.932 1.00 98.50 85 ASP A C 1
ATOM 663 O O . ASP A 1 85 ? -11.798 -1.335 17.888 1.00 98.50 85 ASP A O 1
ATOM 667 N N . PRO A 1 86 ? -10.217 0.199 18.354 1.00 98.62 86 PRO A N 1
ATOM 668 C CA . PRO A 1 86 ? -9.254 -0.797 18.803 1.00 98.62 86 PRO A CA 1
ATOM 669 C C . PRO A 1 86 ? -9.783 -1.695 19.927 1.00 98.62 86 PRO A C 1
ATOM 671 O O . PRO A 1 86 ? -9.382 -2.856 19.967 1.00 98.62 86 PRO A O 1
ATOM 674 N N . ALA A 1 87 ? -10.678 -1.233 20.805 1.00 98.62 87 ALA A N 1
ATOM 675 C CA . ALA A 1 87 ? -11.207 -2.042 21.906 1.00 98.62 87 ALA A CA 1
ATOM 676 C C . ALA A 1 87 ? -12.003 -3.270 21.423 1.00 98.62 87 ALA A C 1
ATOM 678 O O . ALA A 1 87 ? -12.072 -4.288 22.117 1.00 98.62 87 ALA A O 1
ATOM 679 N N . ASN A 1 88 ? -12.561 -3.198 20.213 1.00 98.69 88 ASN A N 1
ATOM 680 C CA . ASN A 1 88 ? -13.299 -4.294 19.590 1.00 98.69 88 ASN A CA 1
ATOM 681 C C . ASN A 1 88 ? -12.399 -5.220 18.768 1.00 98.69 88 ASN A C 1
ATOM 683 O O . ASN A 1 88 ? -12.832 -6.306 18.395 1.00 98.69 88 ASN A O 1
ATOM 687 N N . VAL A 1 89 ? -11.157 -4.826 18.478 1.00 98.88 89 VAL A N 1
ATOM 688 C CA . VAL A 1 89 ? -10.258 -5.559 17.579 1.00 98.88 89 VAL A CA 1
ATOM 689 C C . VAL A 1 89 ? -9.219 -6.338 18.380 1.00 98.88 89 VAL A C 1
ATOM 691 O O . VAL A 1 89 ? -8.440 -5.773 19.152 1.00 98.88 89 VAL A O 1
ATOM 694 N N . ALA A 1 90 ? -9.174 -7.651 18.159 1.00 98.88 90 ALA A N 1
ATOM 695 C CA . ALA A 1 90 ? -8.139 -8.526 18.695 1.00 98.88 90 ALA A CA 1
ATOM 696 C C . ALA A 1 90 ? -6.897 -8.546 17.790 1.00 98.88 90 ALA A C 1
ATOM 698 O O . ALA A 1 90 ? -5.774 -8.459 18.284 1.00 98.88 90 ALA A O 1
ATOM 699 N N . SER A 1 91 ? -7.083 -8.643 16.471 1.00 98.88 91 SER A N 1
ATOM 700 C CA . SER A 1 91 ? -5.984 -8.639 15.498 1.00 98.88 91 SER A CA 1
ATOM 701 C C . SER A 1 91 ? -6.448 -8.273 14.090 1.00 98.88 91 SER A C 1
ATOM 703 O O . SER A 1 91 ? -7.608 -8.478 13.726 1.00 98.88 91 SER A O 1
ATOM 705 N N . VAL A 1 92 ? -5.514 -7.770 13.280 1.00 98.94 92 VAL A N 1
ATOM 706 C CA . VAL A 1 92 ? -5.691 -7.564 11.839 1.00 98.94 92 VAL A CA 1
ATOM 707 C C . VAL A 1 92 ? -4.530 -8.235 11.108 1.00 98.94 92 VAL A C 1
ATOM 709 O O . VAL A 1 92 ? -3.366 -7.892 11.320 1.00 98.94 92 VAL A O 1
ATOM 712 N N . LEU A 1 93 ? -4.838 -9.193 10.235 1.00 98.94 93 LEU A N 1
ATOM 713 C CA . LEU A 1 93 ? -3.862 -9.874 9.387 1.00 98.94 93 LEU A CA 1
ATOM 714 C C . LEU A 1 93 ? -4.110 -9.542 7.918 1.00 98.94 93 LEU A C 1
ATOM 716 O O . LEU A 1 93 ? -5.165 -9.853 7.374 1.00 98.94 93 LEU A O 1
ATOM 720 N N . ILE A 1 94 ? -3.102 -8.983 7.261 1.00 98.88 94 ILE A N 1
ATOM 721 C CA . ILE A 1 94 ? -3.088 -8.686 5.831 1.00 98.88 94 ILE A CA 1
ATOM 722 C C . ILE A 1 94 ? -2.231 -9.732 5.108 1.00 98.88 94 ILE A C 1
ATOM 724 O O . ILE A 1 94 ? -1.018 -9.800 5.293 1.00 98.88 94 ILE A O 1
ATOM 728 N N . LYS A 1 95 ? -2.855 -10.544 4.258 1.00 98.81 95 LYS A N 1
ATOM 729 C CA . LYS A 1 95 ? -2.188 -11.488 3.352 1.00 98.81 95 LYS A CA 1
ATOM 730 C C . LYS A 1 95 ? -1.995 -10.815 2.000 1.00 98.81 95 LYS A C 1
ATOM 732 O O . LYS A 1 95 ? -2.977 -10.387 1.392 1.00 98.81 95 LYS A O 1
ATOM 737 N N . THR A 1 96 ? -0.751 -10.678 1.555 1.00 98.69 96 THR A N 1
ATOM 738 C CA . THR A 1 96 ? -0.401 -9.826 0.409 1.00 98.69 96 THR A CA 1
ATOM 739 C C . THR A 1 96 ? 0.828 -10.343 -0.343 1.00 98.69 96 THR A C 1
ATOM 741 O O . THR A 1 96 ? 1.405 -11.359 0.026 1.00 98.69 96 THR A O 1
ATOM 744 N N . SER A 1 97 ? 1.222 -9.664 -1.419 1.00 98.50 97 SER A N 1
ATOM 745 C CA . SER A 1 97 ? 2.409 -10.010 -2.208 1.00 98.50 97 SER A CA 1
ATOM 746 C C . SER A 1 97 ? 3.716 -9.858 -1.416 1.00 98.50 97 SER A C 1
ATOM 748 O O . SER A 1 97 ? 3.795 -9.066 -0.471 1.00 98.50 97 SER A O 1
ATOM 750 N N . HIS A 1 98 ? 4.773 -10.539 -1.869 1.00 98.44 98 HIS A N 1
ATOM 751 C CA . HIS A 1 98 ? 6.147 -10.371 -1.384 1.00 98.44 98 HIS A CA 1
ATOM 752 C C . HIS A 1 98 ? 6.528 -8.892 -1.301 1.00 98.44 98 HIS A C 1
ATOM 754 O O . HIS A 1 98 ? 7.012 -8.415 -0.277 1.00 98.44 98 HIS A O 1
ATOM 760 N N . HIS A 1 99 ? 6.287 -8.145 -2.381 1.00 97.38 99 HIS A N 1
ATOM 761 C CA . HIS A 1 99 ? 6.672 -6.744 -2.453 1.00 97.38 99 HIS A CA 1
ATOM 762 C C . HIS A 1 99 ? 5.965 -5.923 -1.372 1.00 97.38 99 HIS A C 1
ATOM 764 O O . HIS A 1 99 ? 6.624 -5.246 -0.593 1.00 97.38 99 HIS A O 1
ATOM 770 N N . THR A 1 100 ? 4.642 -6.036 -1.247 1.00 98.06 100 THR A N 1
ATOM 771 C CA . THR A 1 100 ? 3.905 -5.317 -0.202 1.00 98.06 100 THR A CA 1
ATOM 772 C C . THR A 1 100 ? 4.371 -5.731 1.196 1.00 98.06 100 THR A C 1
ATOM 774 O O . THR A 1 100 ? 4.604 -4.865 2.032 1.00 98.06 100 THR A O 1
ATOM 777 N N . HIS A 1 101 ? 4.561 -7.028 1.461 1.00 98.56 101 HIS A N 1
ATOM 778 C CA . HIS A 1 101 ? 4.974 -7.521 2.777 1.00 98.56 101 HIS A CA 1
ATOM 779 C C . HIS A 1 101 ? 6.372 -7.031 3.190 1.00 98.56 101 HIS A C 1
ATOM 781 O O . HIS A 1 101 ? 6.534 -6.521 4.301 1.00 98.56 101 HIS A O 1
ATOM 787 N N . TYR A 1 102 ? 7.365 -7.153 2.306 1.00 98.50 102 TYR A N 1
ATOM 788 C CA . TYR A 1 102 ? 8.767 -6.849 2.611 1.00 98.50 102 TYR A CA 1
ATOM 789 C C . TYR A 1 102 ? 9.157 -5.388 2.380 1.00 98.50 102 TYR A C 1
ATOM 791 O O . TYR A 1 102 ? 10.100 -4.915 3.010 1.00 98.50 102 TYR A O 1
ATOM 799 N N . VAL A 1 103 ? 8.454 -4.653 1.512 1.00 97.62 103 VAL A N 1
ATOM 800 C CA . VAL A 1 103 ? 8.796 -3.254 1.207 1.00 97.62 103 VAL A CA 1
ATOM 801 C C . VAL A 1 103 ? 8.025 -2.279 2.076 1.00 97.62 103 VAL A C 1
ATOM 803 O O . VAL A 1 103 ? 8.630 -1.304 2.502 1.00 97.62 103 VAL A O 1
ATOM 806 N N . ILE A 1 104 ? 6.757 -2.543 2.420 1.00 98.00 104 ILE A N 1
ATOM 807 C CA . ILE A 1 104 ? 5.904 -1.617 3.207 1.00 98.00 104 ILE A CA 1
ATOM 808 C C . ILE A 1 104 ? 5.057 -2.257 4.301 1.00 98.00 104 ILE A C 1
ATOM 810 O O . ILE A 1 104 ? 4.366 -1.567 5.049 1.00 98.00 104 ILE A O 1
ATOM 814 N N . GLY A 1 105 ? 5.133 -3.572 4.433 1.00 98.19 105 GLY A N 1
ATOM 815 C CA . GLY A 1 105 ? 4.512 -4.325 5.503 1.00 98.19 105 GLY A CA 1
ATOM 816 C C . GLY A 1 105 ? 5.462 -4.591 6.666 1.00 98.19 105 GLY A C 1
ATOM 817 O O . GLY A 1 105 ? 6.573 -4.067 6.765 1.00 98.19 105 GLY A O 1
ATOM 818 N N . SER A 1 106 ? 5.001 -5.473 7.543 1.00 98.44 106 SER A N 1
ATOM 819 C CA . SER A 1 106 ? 5.722 -5.991 8.708 1.00 98.44 106 SER A CA 1
ATOM 820 C C . SER A 1 106 ? 7.014 -6.728 8.337 1.00 98.44 106 SER A C 1
ATOM 822 O O . SER A 1 106 ? 7.951 -6.729 9.128 1.00 98.44 106 SER A O 1
ATOM 824 N N . GLY A 1 107 ? 7.092 -7.321 7.139 1.00 98.12 107 GLY A N 1
ATOM 825 C CA . GLY A 1 107 ? 8.270 -8.051 6.658 1.00 98.12 107 GLY A CA 1
ATOM 826 C C . GLY A 1 107 ? 9.487 -7.160 6.407 1.00 98.12 107 GLY A C 1
ATOM 827 O O . GLY A 1 107 ? 10.612 -7.653 6.385 1.00 98.12 107 GLY A O 1
ATOM 828 N N . ALA A 1 108 ? 9.288 -5.843 6.294 1.00 97.25 108 ALA A N 1
ATOM 829 C CA . ALA A 1 108 ? 10.384 -4.880 6.211 1.00 97.25 108 ALA A CA 1
ATOM 830 C C . ALA A 1 108 ? 11.253 -4.842 7.478 1.00 97.25 108 ALA A C 1
ATOM 832 O O . ALA A 1 108 ? 12.376 -4.350 7.423 1.00 97.25 108 ALA A O 1
ATOM 833 N N . ASN A 1 109 ? 10.737 -5.336 8.614 1.00 97.25 109 ASN A N 1
ATOM 834 C CA . ASN A 1 109 ? 11.403 -5.298 9.919 1.00 97.25 109 ASN A CA 1
ATOM 835 C C . ASN A 1 109 ? 11.902 -3.891 10.307 1.00 97.25 109 ASN A C 1
ATOM 837 O O . ASN A 1 109 ? 12.918 -3.747 10.984 1.00 97.25 109 ASN A O 1
ATOM 841 N N . ASP A 1 110 ? 11.175 -2.856 9.876 1.00 97.25 110 ASP A N 1
ATOM 842 C CA . ASP A 1 110 ? 11.466 -1.454 10.162 1.00 97.25 110 ASP A CA 1
ATOM 843 C C . ASP A 1 110 ? 10.535 -0.940 11.276 1.00 97.25 110 ASP A C 1
ATOM 845 O O . ASP A 1 110 ? 9.338 -0.745 11.033 1.00 97.25 110 ASP A O 1
ATOM 849 N N . PRO A 1 111 ? 11.049 -0.688 12.496 1.00 96.75 111 PRO A N 1
ATOM 850 C CA . PRO A 1 111 ? 10.247 -0.169 13.600 1.00 96.75 111 PRO A CA 1
ATOM 851 C C . PRO A 1 111 ? 9.614 1.195 13.311 1.00 96.75 111 PRO A C 1
ATOM 853 O O . PRO A 1 111 ? 8.592 1.527 13.912 1.00 96.75 111 PRO A O 1
ATOM 856 N N . GLN A 1 112 ? 10.181 1.997 12.400 1.00 97.25 112 GLN A N 1
ATOM 857 C CA . GLN A 1 112 ? 9.616 3.306 12.077 1.00 97.25 112 GLN A CA 1
ATOM 858 C C . GLN A 1 112 ? 8.243 3.188 11.404 1.00 97.25 112 GLN A C 1
ATOM 860 O O . GLN A 1 112 ? 7.404 4.067 11.584 1.00 97.25 112 GLN A O 1
ATOM 865 N N . LYS A 1 113 ? 7.945 2.064 10.739 1.00 97.12 113 LYS A N 1
ATOM 866 C CA . LYS A 1 113 ? 6.614 1.774 10.173 1.00 97.12 113 LYS A CA 1
ATOM 867 C C . LYS A 1 113 ? 5.541 1.485 11.214 1.00 97.12 113 LYS A C 1
ATOM 869 O O . LYS A 1 113 ? 4.390 1.276 10.841 1.00 97.12 113 LYS A O 1
ATOM 874 N N . TYR A 1 114 ? 5.908 1.484 12.489 1.00 98.06 114 TYR A N 1
ATOM 875 C CA . TYR A 1 114 ? 5.016 1.376 13.637 1.00 98.06 114 TYR A CA 1
ATOM 876 C C . TYR A 1 114 ? 5.203 2.545 14.618 1.00 98.06 114 TYR A C 1
ATOM 878 O O . TYR A 1 114 ? 4.804 2.446 15.773 1.00 98.06 114 TYR A O 1
ATOM 886 N N . SER A 1 115 ? 5.849 3.639 14.194 1.00 97.94 115 SER A N 1
ATOM 887 C CA . SER A 1 115 ? 6.158 4.769 15.070 1.00 97.94 115 SER A CA 1
ATOM 888 C C . SER A 1 115 ?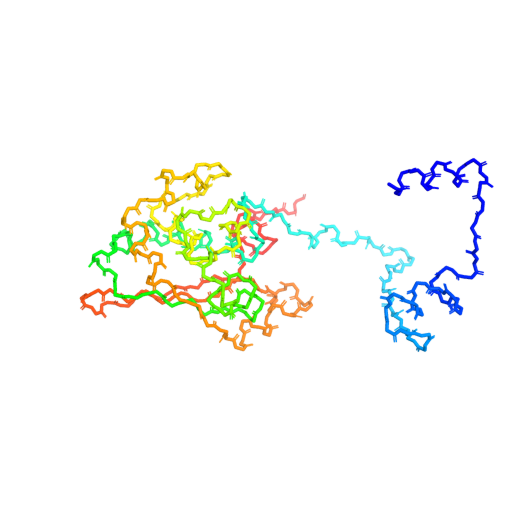 5.279 5.988 14.768 1.00 97.94 115 SER A C 1
ATOM 890 O O . SER A 1 115 ? 5.369 6.531 13.666 1.00 97.94 115 SER A O 1
ATOM 892 N N . PRO A 1 116 ? 4.510 6.515 15.741 1.00 97.50 116 PRO A N 1
ATOM 893 C CA . PRO A 1 116 ? 3.688 7.714 15.542 1.00 97.50 116 PRO A CA 1
ATOM 894 C C . PRO A 1 116 ? 4.495 8.997 15.312 1.00 97.50 116 PRO A C 1
ATOM 896 O O . PRO A 1 116 ? 3.926 10.018 14.939 1.00 97.50 116 PRO A O 1
ATOM 899 N N . THR A 1 117 ? 5.812 8.967 15.535 1.00 97.81 117 THR A N 1
ATOM 900 C CA . THR A 1 117 ? 6.715 10.098 15.278 1.00 97.81 117 THR A CA 1
ATOM 901 C C . THR A 1 117 ? 7.532 9.920 13.999 1.00 97.81 117 THR A C 1
ATOM 903 O O . THR A 1 117 ? 8.509 10.643 13.801 1.00 97.81 117 THR A O 1
ATOM 906 N N . ALA A 1 118 ? 7.213 8.920 13.171 1.00 97.81 118 ALA A N 1
ATOM 907 C CA . ALA A 1 118 ? 7.869 8.727 11.885 1.00 97.81 118 ALA A CA 1
ATOM 908 C C . ALA A 1 118 ? 7.557 9.885 10.927 1.00 97.81 118 ALA A C 1
ATOM 910 O O . ALA A 1 118 ? 6.556 10.589 11.076 1.00 97.81 118 ALA A O 1
ATOM 911 N N . SER A 1 119 ? 8.431 10.097 9.942 1.00 97.81 119 SER A N 1
ATOM 912 C CA . SER A 1 119 ? 8.193 11.129 8.939 1.00 97.81 119 SER A CA 1
ATOM 913 C C . SER A 1 119 ? 7.064 10.721 7.994 1.00 97.81 119 SER A C 1
ATOM 915 O O . SER A 1 119 ? 6.708 9.545 7.880 1.00 97.81 119 SER A O 1
ATOM 917 N N . ARG A 1 120 ? 6.526 11.699 7.265 1.00 97.38 120 ARG A N 1
ATOM 918 C CA . ARG A 1 120 ? 5.528 11.462 6.218 1.00 97.38 120 ARG A CA 1
ATOM 919 C C . ARG A 1 120 ? 6.007 10.419 5.202 1.00 97.38 120 ARG A C 1
ATOM 921 O O . ARG A 1 120 ? 5.221 9.564 4.826 1.00 97.38 120 ARG A O 1
ATOM 928 N N . GLU A 1 121 ? 7.272 10.495 4.797 1.00 96.38 121 GLU A N 1
ATOM 929 C CA . GLU A 1 121 ? 7.924 9.613 3.813 1.00 96.38 121 GLU A CA 1
ATOM 930 C C . GLU A 1 121 ? 8.121 8.177 4.321 1.00 96.38 121 GLU A C 1
ATOM 932 O O . GLU A 1 121 ? 8.398 7.266 3.546 1.00 96.38 121 GLU A O 1
ATOM 937 N N . THR A 1 122 ? 8.021 7.966 5.633 1.00 97.50 122 THR A N 1
ATOM 938 C CA . THR A 1 122 ? 7.965 6.621 6.208 1.00 97.50 122 THR A CA 1
ATOM 939 C C . THR A 1 122 ? 6.517 6.153 6.338 1.00 97.50 122 THR A C 1
ATOM 941 O O . THR A 1 122 ? 6.211 4.990 6.076 1.00 97.50 122 THR A O 1
ATOM 944 N N . LEU A 1 123 ? 5.606 7.045 6.742 1.00 98.06 123 LEU A N 1
ATOM 945 C CA . LEU A 1 123 ? 4.189 6.725 6.925 1.00 98.06 123 LEU A CA 1
ATOM 946 C C . LEU A 1 123 ? 3.470 6.436 5.600 1.00 98.06 123 LEU A C 1
ATOM 948 O O . LEU A 1 123 ? 2.589 5.579 5.573 1.00 98.06 123 LEU A O 1
ATOM 952 N N . ASP A 1 124 ? 3.862 7.078 4.495 1.00 97.31 124 ASP A N 1
ATOM 953 C CA . ASP A 1 124 ? 3.347 6.781 3.148 1.00 97.31 124 ASP A CA 1
ATOM 954 C C . ASP A 1 124 ? 3.828 5.420 2.596 1.00 97.31 124 ASP A C 1
ATOM 956 O O . ASP A 1 124 ? 3.286 4.944 1.594 1.00 97.31 124 ASP A O 1
ATOM 960 N N . HIS A 1 125 ? 4.767 4.780 3.308 1.00 98.06 125 HIS A N 1
ATOM 961 C CA . HIS A 1 125 ? 5.313 3.438 3.088 1.00 98.06 125 HIS A CA 1
ATOM 962 C C . HIS A 1 125 ? 5.058 2.487 4.282 1.00 98.06 125 HIS A C 1
ATOM 964 O O . HIS A 1 125 ? 5.783 1.508 4.482 1.00 98.06 125 HIS A O 1
ATOM 970 N N . SER A 1 126 ? 4.027 2.742 5.097 1.00 98.62 126 SER A N 1
ATOM 971 C CA . SER A 1 126 ? 3.596 1.838 6.173 1.00 98.62 126 SER A CA 1
ATOM 972 C C . SER A 1 126 ? 2.180 1.325 5.920 1.00 98.62 126 SER A C 1
ATOM 974 O O . SER A 1 126 ? 1.201 1.993 6.237 1.00 98.62 126 SER A O 1
ATOM 976 N N . ILE A 1 127 ? 2.043 0.102 5.396 1.00 98.50 127 ILE A N 1
ATOM 977 C CA . ILE A 1 127 ? 0.729 -0.555 5.249 1.00 98.50 127 ILE A CA 1
ATOM 978 C C . ILE A 1 127 ? -0.041 -0.626 6.570 1.00 98.50 127 ILE A C 1
ATOM 980 O O . ILE A 1 127 ? -1.230 -0.307 6.557 1.00 98.50 127 ILE A O 1
ATOM 984 N N . PRO A 1 128 ? 0.584 -0.993 7.707 1.00 98.75 128 PRO A N 1
ATOM 985 C CA . PRO A 1 128 ? -0.099 -0.996 8.994 1.00 98.75 128 PRO A CA 1
ATOM 986 C C . PRO A 1 128 ? -0.706 0.368 9.354 1.00 98.75 128 PRO A C 1
ATOM 988 O O . PRO A 1 128 ? -1.862 0.428 9.773 1.00 98.75 128 PRO A O 1
ATOM 991 N N . TYR A 1 129 ? 0.031 1.461 9.132 1.00 98.88 129 TYR A N 1
ATOM 992 C CA . TYR A 1 129 ? -0.458 2.818 9.374 1.00 98.88 129 TYR A CA 1
ATOM 993 C C . TYR A 1 129 ? -1.575 3.200 8.404 1.00 98.88 129 TYR A C 1
ATOM 995 O O . TYR A 1 129 ? -2.661 3.605 8.820 1.00 98.88 129 TYR A O 1
ATOM 1003 N N . ILE A 1 130 ? -1.307 3.034 7.107 1.00 98.81 130 ILE A N 1
ATOM 1004 C CA . ILE A 1 130 ? -2.194 3.446 6.022 1.00 98.81 130 ILE A CA 1
ATOM 1005 C C . ILE A 1 130 ? -3.550 2.755 6.148 1.00 98.81 130 ILE A C 1
ATOM 1007 O O . ILE A 1 130 ? -4.585 3.419 6.121 1.00 98.81 130 ILE A O 1
ATOM 1011 N N . PHE A 1 131 ? -3.547 1.433 6.341 1.00 98.88 131 PHE A N 1
ATOM 1012 C CA . PHE A 1 131 ? -4.771 0.658 6.520 1.00 98.88 131 PHE A CA 1
ATOM 1013 C C . PHE A 1 131 ? -5.554 1.130 7.750 1.00 98.88 131 PHE A C 1
ATOM 1015 O O . PHE A 1 131 ? -6.763 1.324 7.667 1.00 98.88 131 PHE A O 1
ATOM 1022 N N . THR A 1 132 ? -4.867 1.372 8.870 1.00 98.94 132 THR A N 1
ATOM 1023 C CA . THR A 1 132 ? -5.496 1.809 10.126 1.00 98.94 132 THR A CA 1
ATOM 1024 C C . THR A 1 132 ? -6.173 3.168 9.992 1.00 98.94 132 THR A C 1
ATOM 1026 O O . THR A 1 132 ? -7.344 3.307 10.338 1.00 98.94 132 THR A O 1
ATOM 1029 N N . VAL A 1 133 ? -5.463 4.172 9.471 1.00 98.88 133 VAL A N 1
ATOM 1030 C CA . VAL A 1 133 ? -6.008 5.529 9.328 1.00 98.88 133 VAL A CA 1
ATOM 1031 C C . VAL A 1 133 ? -7.165 5.543 8.328 1.00 98.88 133 VAL A C 1
ATOM 1033 O O . VAL A 1 133 ? -8.210 6.116 8.627 1.00 98.88 133 VAL A O 1
ATOM 1036 N N . ALA A 1 134 ? -7.034 4.850 7.191 1.00 98.81 134 ALA A N 1
ATOM 1037 C CA . ALA A 1 134 ? -8.114 4.748 6.210 1.00 98.81 134 ALA A CA 1
ATOM 1038 C C . ALA A 1 134 ? -9.352 4.012 6.760 1.00 98.81 134 ALA A C 1
ATOM 1040 O O . ALA A 1 134 ? -10.479 4.390 6.435 1.00 98.81 134 ALA A O 1
ATOM 1041 N N . LEU A 1 135 ? -9.157 2.995 7.610 1.00 98.88 135 LEU A N 1
ATOM 1042 C CA . LEU A 1 135 ? -10.239 2.255 8.264 1.00 98.88 135 LEU A CA 1
ATOM 1043 C C . LEU A 1 135 ? -10.963 3.126 9.292 1.00 98.88 135 LEU A C 1
ATOM 1045 O O . LEU A 1 135 ? -12.188 3.150 9.329 1.00 98.88 135 LEU A O 1
ATOM 1049 N N . GLN A 1 136 ? -10.227 3.862 10.120 1.00 98.81 136 GLN A N 1
ATOM 1050 C CA . GLN A 1 136 ? -10.827 4.716 11.145 1.00 98.81 136 GLN A CA 1
ATOM 1051 C C . GLN A 1 136 ? -11.538 5.933 10.554 1.00 98.81 136 GLN A C 1
ATOM 1053 O O . GLN A 1 136 ? -12.643 6.262 10.980 1.00 98.81 136 GLN A O 1
ATOM 1058 N N . ASP A 1 137 ? -10.934 6.580 9.559 1.00 98.56 137 ASP A N 1
ATOM 1059 C CA . ASP A 1 137 ? -11.438 7.851 9.031 1.00 98.56 137 ASP A CA 1
ATOM 1060 C C . ASP A 1 137 ? -12.405 7.669 7.855 1.00 98.56 137 ASP A C 1
ATOM 1062 O O . ASP A 1 137 ? -13.020 8.639 7.405 1.00 98.56 137 ASP A O 1
ATOM 1066 N N . GLY A 1 138 ? -12.485 6.463 7.279 1.00 98.38 138 GLY A N 1
ATOM 1067 C CA . GLY A 1 138 ? -13.271 6.194 6.072 1.00 98.38 138 GLY A CA 1
ATOM 1068 C C . GLY A 1 138 ? -12.822 7.005 4.849 1.00 98.38 138 GLY A C 1
ATOM 1069 O O . GLY A 1 138 ? -13.538 7.085 3.843 1.00 98.38 138 GLY A O 1
ATOM 1070 N N . SER A 1 139 ? -11.644 7.628 4.921 1.00 97.81 139 SER A N 1
ATOM 1071 C CA . SER A 1 139 ? -11.096 8.549 3.929 1.00 97.81 139 SER A CA 1
ATOM 1072 C C . SER A 1 139 ? -9.566 8.589 3.992 1.00 97.81 139 SER A C 1
ATOM 1074 O O . SER A 1 139 ? -8.956 8.106 4.943 1.00 97.81 139 SER A O 1
ATOM 1076 N N . TRP A 1 140 ? -8.948 9.154 2.953 1.00 98.12 140 TRP A N 1
ATOM 1077 C CA . TRP A 1 140 ? -7.506 9.378 2.888 1.00 98.12 140 TRP A CA 1
ATOM 1078 C C . TRP A 1 140 ? -7.230 10.765 2.323 1.00 98.12 140 TRP A C 1
ATOM 1080 O O . TRP A 1 140 ? -7.555 11.049 1.169 1.00 98.12 140 TRP A O 1
ATOM 1090 N N . HIS A 1 141 ? -6.641 11.646 3.126 1.00 97.62 141 HIS A N 1
ATOM 1091 C CA . HIS A 1 141 ? -6.277 12.988 2.703 1.00 97.62 141 HIS A CA 1
ATOM 1092 C C . HIS A 1 141 ? -4.763 13.132 2.620 1.00 97.62 141 HIS A C 1
ATOM 1094 O O . HIS A 1 141 ? -4.027 12.793 3.541 1.00 97.62 141 HIS A O 1
ATOM 1100 N N . HIS A 1 142 ? -4.287 13.707 1.518 1.00 97.00 142 HIS A N 1
ATOM 1101 C CA . HIS A 1 142 ? -2.859 13.826 1.246 1.00 97.00 142 HIS A CA 1
ATOM 1102 C C . HIS A 1 142 ? -2.072 14.636 2.286 1.00 97.00 142 HIS A C 1
ATOM 1104 O O . HIS A 1 142 ? -0.853 14.547 2.268 1.00 97.00 142 HIS A O 1
ATOM 1110 N N . VAL A 1 143 ? -2.698 15.423 3.165 1.00 97.19 143 VAL A N 1
ATOM 1111 C CA . VAL A 1 143 ? -2.016 16.131 4.266 1.00 97.19 143 VAL A CA 1
ATOM 1112 C C . VAL A 1 143 ? -2.496 15.616 5.612 1.00 97.19 143 VAL A C 1
ATOM 1114 O O . VAL A 1 143 ? -1.681 15.174 6.416 1.00 97.19 143 VAL A O 1
ATOM 1117 N N . ASP A 1 144 ? -3.808 15.637 5.838 1.00 98.06 144 ASP A N 1
ATOM 1118 C CA . ASP A 1 144 ? -4.370 15.411 7.174 1.00 98.06 144 ASP A CA 1
ATOM 1119 C C . ASP A 1 144 ? -4.168 13.974 7.655 1.00 98.06 144 ASP A C 1
ATOM 1121 O O . ASP A 1 144 ? -3.938 13.762 8.842 1.00 98.06 144 ASP A O 1
ATOM 1125 N N . SER A 1 145 ? -4.152 12.997 6.740 1.00 98.44 145 SER A N 1
ATOM 1126 C CA . SER A 1 145 ? -3.854 11.602 7.083 1.00 98.44 145 SER A CA 1
ATOM 1127 C C . SER A 1 145 ? -2.406 11.378 7.508 1.00 98.44 145 SER A C 1
ATOM 1129 O O . SER A 1 145 ? -2.096 10.268 7.900 1.00 98.44 145 SER A O 1
ATOM 1131 N N . TYR A 1 146 ? -1.535 12.391 7.439 1.00 98.38 146 TYR A N 1
ATOM 1132 C CA . TYR A 1 146 ? -0.135 12.332 7.871 1.00 98.38 146 TYR A CA 1
ATOM 1133 C C . TYR A 1 146 ? 0.199 13.333 8.979 1.00 98.38 146 TYR A C 1
ATOM 1135 O O . TYR A 1 146 ? 1.367 13.449 9.356 1.00 98.38 146 TYR A O 1
ATOM 1143 N N . SER A 1 147 ? -0.772 14.113 9.466 1.00 98.25 147 SER A N 1
ATOM 1144 C CA . SER A 1 147 ? -0.467 15.114 10.486 1.00 98.25 147 SER A CA 1
ATOM 1145 C C . SER A 1 147 ? 0.009 14.431 11.776 1.00 98.25 147 SER A C 1
ATOM 1147 O O . SER A 1 147 ? -0.507 13.362 12.128 1.00 98.25 147 SER A O 1
ATOM 1149 N N . PRO A 1 148 ? 0.966 15.021 12.515 1.00 97.94 148 PRO A N 1
ATOM 1150 C CA . PRO A 1 148 ? 1.407 14.471 13.794 1.00 97.94 148 PRO A CA 1
ATOM 1151 C C . PRO A 1 148 ? 0.248 14.255 14.775 1.00 97.94 148 PRO A C 1
ATOM 1153 O O . PRO A 1 148 ? 0.217 13.259 15.494 1.00 97.94 148 PRO A O 1
ATOM 1156 N N . GLU A 1 149 ? -0.745 15.149 14.768 1.00 98.00 149 GLU A N 1
ATOM 1157 C CA . GLU A 1 149 ? -1.938 15.048 15.608 1.00 98.00 149 GLU A CA 1
ATOM 1158 C C . GLU A 1 149 ? -2.806 13.843 15.233 1.00 98.00 149 GLU A C 1
ATOM 1160 O O . GLU A 1 149 ? -3.388 13.212 16.116 1.00 98.00 149 GLU A O 1
ATOM 1165 N N . ARG A 1 150 ? -2.902 13.507 13.938 1.00 98.19 150 ARG A N 1
ATOM 1166 C CA . ARG A 1 150 ? -3.650 12.336 13.471 1.00 98.19 150 ARG A CA 1
ATOM 1167 C C . ARG A 1 150 ? -2.883 11.047 13.731 1.00 98.19 150 ARG A C 1
ATOM 1169 O O . ARG A 1 150 ? -3.484 10.093 14.222 1.00 98.19 150 ARG A O 1
ATOM 1176 N N . ALA A 1 151 ? -1.589 11.019 13.413 1.00 98.00 151 ALA A N 1
ATOM 1177 C CA . ALA A 1 151 ? -0.732 9.850 13.595 1.00 98.00 151 ALA A CA 1
ATOM 1178 C C . ALA A 1 151 ? -0.558 9.475 15.075 1.00 98.00 151 ALA A C 1
ATOM 1180 O O . ALA A 1 151 ? -0.513 8.297 15.416 1.00 98.00 151 ALA A O 1
ATOM 1181 N N . GLY A 1 152 ? -0.494 10.480 15.952 1.00 98.25 152 GLY A N 1
ATOM 1182 C CA . GLY A 1 152 ? -0.273 10.316 17.386 1.00 98.25 152 GLY A CA 1
ATOM 1183 C C . GLY A 1 152 ? -1.521 10.036 18.221 1.00 98.25 152 GLY A C 1
ATOM 1184 O O . GLY A 1 152 ? -1.416 10.008 19.449 1.00 98.25 152 GLY A O 1
ATOM 1185 N N . ARG A 1 153 ? -2.704 9.851 17.617 1.00 98.69 153 ARG A N 1
ATOM 1186 C CA . ARG A 1 153 ? -3.907 9.524 18.393 1.00 98.69 153 ARG A CA 1
ATOM 1187 C C . ARG A 1 153 ? -3.738 8.167 19.105 1.00 98.69 153 ARG A C 1
ATOM 1189 O O . ARG A 1 153 ? -3.371 7.192 18.447 1.00 98.69 153 ARG A O 1
ATOM 1196 N N . PRO A 1 154 ? -4.030 8.064 20.417 1.00 98.69 154 PRO A N 1
ATOM 1197 C CA . PRO A 1 154 ? -3.810 6.822 21.163 1.00 98.69 154 PRO A CA 1
ATOM 1198 C C . PRO A 1 154 ? -4.564 5.608 20.606 1.00 98.69 154 PRO A C 1
ATOM 1200 O O . PRO A 1 154 ? -3.994 4.525 20.523 1.00 98.69 154 PRO A O 1
ATOM 1203 N N . ASP A 1 155 ? -5.814 5.798 20.180 1.00 98.62 155 ASP A N 1
ATOM 1204 C CA . ASP A 1 155 ? -6.654 4.748 19.590 1.00 98.62 155 ASP A CA 1
ATOM 1205 C C . ASP A 1 155 ? -6.095 4.231 18.253 1.00 98.62 155 ASP A C 1
ATOM 1207 O O . ASP A 1 155 ? -6.128 3.039 17.956 1.00 98.62 155 ASP A O 1
ATOM 1211 N N . THR A 1 156 ? -5.529 5.130 17.454 1.00 98.62 156 THR A N 1
ATOM 1212 C CA . THR A 1 156 ? -4.890 4.830 16.171 1.00 98.62 156 THR A CA 1
ATOM 1213 C C . THR A 1 156 ? -3.632 4.024 16.386 1.00 98.62 156 THR A C 1
ATOM 1215 O O . THR A 1 156 ? -3.452 3.003 15.736 1.00 98.62 156 THR A O 1
ATOM 1218 N N . VAL A 1 157 ? -2.774 4.460 17.309 1.00 98.75 157 VAL A N 1
ATOM 1219 C CA . VAL A 1 157 ? -1.544 3.742 17.649 1.00 98.75 157 VAL A CA 1
ATOM 1220 C C . VAL A 1 157 ? -1.886 2.339 18.149 1.00 98.75 157 VAL A C 1
ATOM 1222 O O . VAL A 1 157 ? -1.299 1.368 17.677 1.00 98.75 157 VAL A O 1
ATOM 1225 N N . GLU A 1 158 ? -2.886 2.200 19.023 1.00 98.81 158 GLU A N 1
ATOM 1226 C CA . GLU A 1 158 ? -3.327 0.887 19.498 1.00 98.81 158 GLU A CA 1
ATOM 1227 C C . GLU A 1 158 ? -3.788 -0.030 18.352 1.00 98.81 158 GLU A C 1
ATOM 1229 O O . GLU A 1 158 ? -3.319 -1.166 18.261 1.00 98.81 158 GLU A O 1
ATOM 1234 N N . LEU A 1 159 ? -4.674 0.443 17.467 1.00 98.88 159 LEU A N 1
ATOM 1235 C CA . LEU A 1 159 ? -5.165 -0.357 16.341 1.00 98.88 159 LEU A CA 1
ATOM 1236 C C . LEU A 1 159 ? -4.046 -0.679 15.341 1.00 98.88 159 LEU A C 1
ATOM 1238 O O . LEU A 1 159 ? -3.915 -1.821 14.906 1.00 98.88 159 LEU A O 1
ATOM 1242 N N . TRP A 1 160 ? -3.193 0.295 15.035 1.00 98.56 160 TRP A N 1
ATOM 1243 C CA . TRP A 1 160 ? -2.045 0.166 14.138 1.00 98.56 160 TRP A CA 1
ATOM 1244 C C . TRP A 1 160 ? -1.098 -0.946 14.582 1.00 98.56 160 TRP A C 1
ATOM 1246 O O . TRP A 1 160 ? -0.699 -1.784 13.770 1.00 98.56 160 TRP A O 1
ATOM 1256 N N . HIS A 1 161 ? -0.799 -1.037 15.878 1.00 98.69 161 HIS A N 1
ATOM 1257 C CA . HIS A 1 161 ? 0.037 -2.111 16.413 1.00 98.69 161 HIS A CA 1
ATOM 1258 C C . HIS A 1 161 ? -0.616 -3.503 16.365 1.00 98.69 161 HIS A C 1
ATOM 1260 O O . HIS A 1 161 ? 0.090 -4.501 16.512 1.00 98.69 161 HIS A O 1
ATOM 1266 N N . LYS A 1 162 ? -1.929 -3.603 16.114 1.00 98.81 162 LYS A N 1
ATOM 1267 C CA . LYS A 1 162 ? -2.630 -4.880 15.881 1.00 98.81 162 LYS A CA 1
ATOM 1268 C C . LYS A 1 162 ? -2.585 -5.323 14.416 1.00 98.81 162 LYS A C 1
ATOM 1270 O O . LYS A 1 162 ? -2.967 -6.460 14.128 1.00 98.81 162 LYS A O 1
ATOM 1275 N N . VAL A 1 163 ? -2.124 -4.463 13.500 1.00 98.88 163 VAL A N 1
ATOM 1276 C CA . VAL A 1 163 ? -2.021 -4.767 12.068 1.00 98.88 163 VAL A CA 1
ATOM 1277 C C . VAL A 1 163 ? -0.690 -5.436 11.740 1.00 98.88 163 VAL A C 1
ATOM 1279 O O . VAL A 1 163 ? 0.396 -4.869 11.895 1.00 98.88 163 VAL A O 1
ATOM 1282 N N . THR A 1 164 ? -0.785 -6.650 11.211 1.00 98.81 164 THR A N 1
ATOM 1283 C CA . THR A 1 164 ? 0.348 -7.442 10.729 1.00 98.81 164 THR A CA 1
ATOM 1284 C C . THR A 1 164 ? 0.142 -7.838 9.277 1.00 98.81 164 THR A C 1
ATOM 1286 O O . THR A 1 164 ? -0.985 -7.938 8.794 1.00 98.81 164 THR A O 1
ATOM 1289 N N . THR A 1 165 ? 1.240 -8.067 8.567 1.00 98.88 165 THR A N 1
ATOM 1290 C CA . THR A 1 165 ? 1.219 -8.549 7.182 1.00 98.88 165 THR A CA 1
ATOM 1291 C C . THR A 1 165 ? 1.964 -9.871 7.071 1.00 98.88 165 THR A C 1
ATOM 1293 O O . THR A 1 165 ? 2.914 -10.106 7.819 1.00 98.88 165 THR A O 1
ATOM 1296 N N . VAL A 1 166 ? 1.583 -10.688 6.096 1.00 98.81 166 VAL A N 1
ATOM 1297 C CA . VAL A 1 166 ? 2.311 -11.891 5.690 1.00 98.81 166 VAL A CA 1
ATOM 1298 C C . VAL A 1 166 ? 2.314 -11.996 4.169 1.00 98.81 166 VAL A C 1
ATOM 1300 O O . VAL A 1 166 ? 1.348 -11.587 3.514 1.00 98.81 166 VAL A O 1
ATOM 1303 N N . GLU A 1 167 ? 3.393 -12.538 3.609 1.00 98.69 167 GLU A N 1
ATOM 1304 C CA . GLU A 1 167 ? 3.403 -12.934 2.206 1.00 98.69 167 GLU A CA 1
ATOM 1305 C C . GLU A 1 167 ? 2.450 -14.115 1.971 1.00 98.69 167 GLU A C 1
ATOM 1307 O O . GLU A 1 167 ? 2.433 -15.095 2.717 1.00 98.69 167 GLU A O 1
ATOM 1312 N N . ASP A 1 168 ? 1.693 -14.030 0.886 1.00 98.62 168 ASP A N 1
ATOM 1313 C CA . ASP A 1 168 ? 0.917 -15.118 0.319 1.00 98.62 168 ASP A CA 1
ATOM 1314 C C . ASP A 1 168 ? 1.420 -15.401 -1.112 1.00 98.62 168 ASP A C 1
ATOM 1316 O O . ASP A 1 168 ? 1.389 -14.497 -1.960 1.00 98.62 168 ASP A O 1
ATOM 1320 N N . PRO A 1 169 ? 1.869 -16.637 -1.410 1.00 98.25 169 PRO A N 1
ATOM 1321 C CA . PRO A 1 169 ? 2.440 -16.977 -2.710 1.00 98.25 169 PRO A CA 1
ATOM 1322 C C . PRO A 1 169 ? 1.518 -16.698 -3.899 1.00 98.25 169 PRO A C 1
ATOM 1324 O O . PRO A 1 169 ? 2.004 -16.367 -4.981 1.00 98.25 169 PRO A O 1
ATOM 1327 N N . GLU A 1 170 ? 0.198 -16.805 -3.724 1.00 97.88 170 GLU A N 1
ATOM 1328 C CA . GLU A 1 170 ? -0.746 -16.547 -4.811 1.00 97.88 170 GLU A CA 1
ATOM 1329 C C . GLU A 1 170 ? -0.838 -15.047 -5.119 1.00 97.88 170 GLU A C 1
ATOM 1331 O O . GLU A 1 170 ? -0.837 -14.645 -6.285 1.00 97.88 170 GLU A O 1
ATOM 1336 N N . TRP A 1 171 ? -0.823 -14.193 -4.093 1.00 98.12 171 TRP A N 1
ATOM 1337 C CA . TRP A 1 171 ? -0.757 -12.743 -4.291 1.00 98.12 171 TRP A CA 1
ATOM 1338 C C . TRP A 1 171 ? 0.592 -12.312 -4.886 1.00 98.12 171 TRP A C 1
ATOM 1340 O O . TRP A 1 171 ? 0.618 -11.435 -5.751 1.00 98.12 171 TRP A O 1
ATOM 1350 N N . THR A 1 172 ? 1.699 -12.971 -4.520 1.00 98.19 172 THR A N 1
ATOM 1351 C CA . THR A 1 172 ? 3.012 -12.776 -5.165 1.00 98.19 172 THR A CA 1
ATOM 1352 C C . THR A 1 172 ? 2.990 -13.176 -6.643 1.00 98.19 172 THR A C 1
ATOM 1354 O O . THR A 1 172 ? 3.445 -12.408 -7.493 1.00 98.19 172 THR A O 1
ATOM 1357 N N . ARG A 1 173 ? 2.414 -14.337 -6.988 1.00 98.00 173 ARG A N 1
ATOM 1358 C CA . ARG A 1 173 ? 2.275 -14.784 -8.385 1.00 98.00 173 ARG A CA 1
ATOM 1359 C C . ARG A 1 173 ? 1.537 -13.743 -9.223 1.00 98.00 173 ARG A C 1
ATOM 1361 O O . ARG A 1 173 ? 2.014 -13.358 -10.289 1.00 98.00 173 ARG A O 1
ATOM 1368 N N . ARG A 1 174 ? 0.393 -13.263 -8.729 1.00 97.06 174 ARG A N 1
ATOM 1369 C CA . ARG A 1 174 ? -0.423 -12.258 -9.425 1.00 97.06 174 ARG A CA 1
ATOM 1370 C C . ARG A 1 174 ? 0.293 -10.918 -9.562 1.00 97.06 174 ARG A C 1
ATOM 1372 O O . ARG A 1 174 ? 0.190 -10.298 -10.614 1.00 97.06 174 ARG A O 1
ATOM 1379 N N . TYR A 1 175 ? 1.052 -10.489 -8.556 1.00 95.44 175 TYR A N 1
ATOM 1380 C CA . TYR A 1 175 ? 1.851 -9.260 -8.618 1.00 95.44 175 TYR A CA 1
ATOM 1381 C C . TYR A 1 175 ? 2.849 -9.258 -9.789 1.00 95.44 175 TYR A C 1
ATOM 1383 O O . TYR A 1 175 ? 3.030 -8.240 -10.460 1.00 95.44 175 TYR A O 1
ATOM 1391 N N . HIS A 1 176 ? 3.456 -10.414 -10.072 1.00 95.50 176 HIS A N 1
ATOM 1392 C CA . HIS A 1 176 ? 4.424 -10.586 -11.156 1.00 95.50 176 HIS A CA 1
ATOM 1393 C C . HIS A 1 176 ? 3.806 -10.926 -12.517 1.00 95.50 176 HIS A C 1
ATOM 1395 O O . HIS A 1 176 ? 4.543 -11.040 -13.498 1.00 95.50 176 HIS A O 1
ATOM 1401 N N . SER A 1 177 ? 2.482 -11.074 -12.608 1.00 93.50 177 SER A N 1
ATOM 1402 C CA . SER A 1 177 ? 1.845 -11.371 -13.888 1.00 93.50 177 SER A CA 1
ATOM 1403 C C . SER A 1 177 ? 2.022 -10.218 -14.878 1.00 93.50 177 SER A C 1
ATOM 1405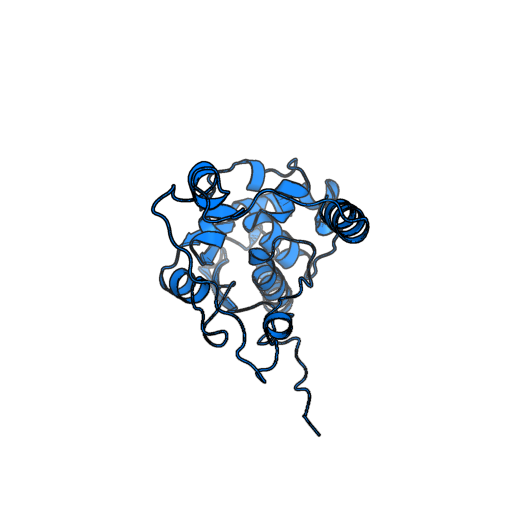 O O . SER A 1 177 ? 1.864 -9.038 -14.543 1.00 93.50 177 SER A O 1
ATOM 1407 N N . LEU A 1 178 ? 2.344 -10.582 -16.119 1.00 87.50 178 LEU A N 1
ATOM 1408 C CA . LEU A 1 178 ? 2.349 -9.672 -17.263 1.00 87.50 178 LEU A CA 1
ATOM 1409 C C . LEU A 1 178 ? 0.959 -9.560 -17.904 1.00 87.50 178 LEU A C 1
ATOM 1411 O O . LEU A 1 178 ? 0.712 -8.615 -18.649 1.00 87.50 178 LEU A O 1
ATOM 1415 N N . ASP A 1 179 ? 0.046 -10.488 -17.597 1.00 88.19 179 ASP A N 1
ATOM 1416 C CA . ASP A 1 179 ? -1.355 -10.373 -17.987 1.00 88.19 179 ASP A CA 1
ATOM 1417 C C . ASP A 1 179 ? -2.065 -9.396 -17.047 1.00 88.19 179 ASP A C 1
ATOM 1419 O O . ASP A 1 179 ? -2.242 -9.662 -15.854 1.00 88.19 179 ASP A O 1
ATOM 1423 N N . ILE A 1 180 ? -2.501 -8.262 -17.596 1.00 82.12 180 ILE A N 1
ATOM 1424 C CA . ILE A 1 180 ? -3.203 -7.222 -16.844 1.00 82.12 180 ILE A CA 1
ATOM 1425 C C . ILE A 1 180 ? -4.488 -7.738 -16.187 1.00 82.12 180 ILE A C 1
ATOM 1427 O O . ILE A 1 180 ? -4.858 -7.223 -15.137 1.00 82.12 180 ILE A O 1
ATOM 1431 N N . ALA A 1 181 ? -5.145 -8.751 -16.765 1.00 85.06 181 ALA A N 1
ATOM 1432 C CA . ALA A 1 181 ? -6.356 -9.348 -16.208 1.00 85.06 181 ALA A CA 1
ATOM 1433 C C . ALA A 1 181 ? -6.080 -10.159 -14.932 1.00 85.06 181 ALA A C 1
ATOM 1435 O O . ALA A 1 181 ? -6.943 -10.250 -14.057 1.00 85.06 181 ALA A O 1
ATOM 1436 N N . GLU A 1 182 ? -4.877 -10.722 -14.798 1.00 90.69 182 GLU A N 1
ATOM 1437 C CA . GLU A 1 182 ? -4.466 -11.450 -13.596 1.00 90.69 182 GLU A CA 1
ATOM 1438 C C . GLU A 1 182 ? -3.749 -10.563 -12.577 1.00 90.69 182 GLU A C 1
ATOM 1440 O O . GLU A 1 182 ? -3.807 -10.844 -11.368 1.00 90.69 182 GLU A O 1
ATOM 1445 N N . LYS A 1 183 ? -3.082 -9.508 -13.063 1.00 91.75 183 LYS A N 1
ATOM 1446 C CA . LYS A 1 183 ? -2.219 -8.644 -12.266 1.00 91.75 183 LYS A CA 1
ATOM 1447 C C . LYS A 1 183 ? -2.969 -8.021 -11.097 1.00 91.75 183 LYS A C 1
ATOM 1449 O O . LYS A 1 183 ? -4.046 -7.448 -11.251 1.00 91.75 183 LYS A O 1
ATOM 1454 N N . ALA A 1 184 ? -2.387 -8.143 -9.911 1.00 94.75 184 ALA A N 1
ATOM 1455 C CA . ALA A 1 184 ? -2.992 -7.674 -8.674 1.00 94.75 184 ALA A CA 1
ATOM 1456 C C . ALA A 1 184 ? -1.952 -7.051 -7.748 1.00 94.75 184 ALA A C 1
ATOM 1458 O O . ALA A 1 184 ? -0.805 -7.488 -7.690 1.00 94.75 184 ALA A O 1
ATOM 1459 N N . PHE A 1 185 ? -2.390 -6.045 -6.998 1.00 95.31 185 PHE A N 1
ATOM 1460 C CA . PHE A 1 185 ? -1.571 -5.295 -6.042 1.00 95.31 185 PHE A CA 1
ATOM 1461 C C . PHE A 1 185 ? -2.177 -5.270 -4.632 1.00 95.31 185 PHE A C 1
ATOM 1463 O O . PHE A 1 185 ? -1.561 -4.748 -3.706 1.00 95.31 185 PHE A O 1
ATOM 1470 N N . GLY A 1 186 ? -3.394 -5.798 -4.476 1.00 96.88 186 GLY A N 1
ATOM 1471 C CA . GLY A 1 186 ? -4.074 -5.921 -3.194 1.00 96.88 186 GLY A CA 1
ATOM 1472 C C . GLY A 1 186 ? -3.810 -7.262 -2.512 1.00 96.88 186 GLY A C 1
ATOM 1473 O O . GLY A 1 186 ? -2.705 -7.802 -2.554 1.00 96.88 186 GLY A O 1
ATOM 1474 N N . GLY A 1 187 ? -4.833 -7.786 -1.849 1.00 98.19 187 GLY A N 1
ATOM 1475 C CA . GLY A 1 187 ? -4.731 -9.002 -1.065 1.00 98.19 187 GLY A CA 1
ATOM 1476 C C . GLY A 1 187 ? -6.007 -9.323 -0.300 1.00 98.19 187 GLY A C 1
ATOM 1477 O O . GLY A 1 187 ? -7.106 -8.928 -0.688 1.00 98.19 187 GLY A O 1
ATOM 1478 N N . THR A 1 188 ? -5.860 -10.053 0.804 1.00 98.81 188 THR A N 1
ATOM 1479 C CA . THR A 1 188 ? -6.951 -10.379 1.735 1.00 98.81 188 THR A CA 1
ATOM 1480 C C . THR A 1 188 ? -6.635 -9.849 3.126 1.00 98.81 188 THR A C 1
ATOM 1482 O O . THR A 1 188 ? -5.536 -10.075 3.627 1.00 98.81 188 THR A O 1
ATOM 1485 N N . VAL A 1 189 ? -7.596 -9.191 3.770 1.00 98.81 189 VAL A N 1
ATOM 1486 C CA . VAL A 1 189 ? -7.515 -8.826 5.187 1.00 98.81 189 VAL A CA 1
ATOM 1487 C C . VAL A 1 189 ? -8.441 -9.709 6.012 1.00 98.81 189 VAL A C 1
ATOM 1489 O O . VAL A 1 189 ? -9.555 -10.023 5.598 1.00 98.81 189 VAL A O 1
ATOM 1492 N N . VAL A 1 190 ? -7.958 -10.114 7.181 1.00 98.94 190 VAL A N 1
ATOM 1493 C CA . VAL A 1 190 ? -8.706 -10.860 8.189 1.00 98.94 190 VAL A CA 1
ATOM 1494 C C . VAL A 1 190 ? -8.663 -10.056 9.482 1.00 98.94 190 VAL A C 1
ATOM 1496 O O . VAL A 1 190 ? -7.601 -9.920 10.090 1.00 98.94 190 VAL A O 1
ATOM 1499 N N . ILE A 1 191 ? -9.806 -9.515 9.891 1.00 98.88 191 ILE A N 1
ATOM 1500 C CA . ILE A 1 191 ? -9.971 -8.794 11.155 1.00 98.88 191 ILE A CA 1
ATOM 1501 C C . ILE A 1 191 ? -10.661 -9.738 12.134 1.00 98.88 191 ILE A C 1
A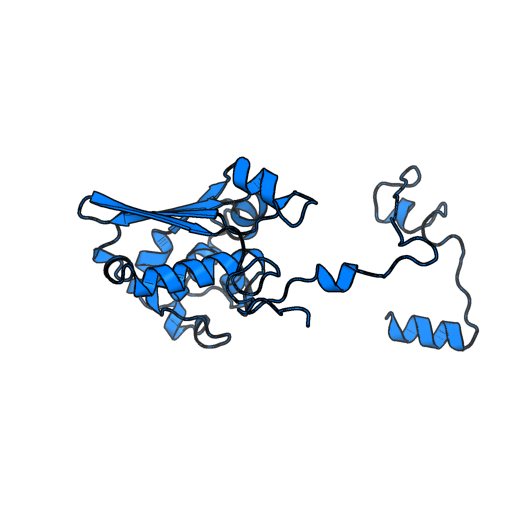TOM 1503 O O . ILE A 1 191 ? -11.768 -10.203 11.873 1.00 98.88 191 ILE A O 1
ATOM 1507 N N . THR A 1 192 ? -10.003 -10.028 13.254 1.00 98.94 192 THR A N 1
ATOM 1508 C CA . THR A 1 192 ? -10.595 -10.798 14.354 1.00 98.94 192 THR A CA 1
ATOM 1509 C C . THR A 1 192 ? -11.034 -9.830 15.439 1.00 98.94 192 THR A C 1
ATOM 1511 O O . THR A 1 192 ? -10.207 -9.086 15.972 1.00 98.94 192 THR A O 1
ATOM 1514 N N . LEU A 1 193 ? -12.322 -9.837 15.767 1.00 98.88 193 LEU A N 1
ATOM 1515 C CA . LEU A 1 193 ? -12.886 -9.036 16.847 1.00 98.88 193 LEU A CA 1
ATOM 1516 C C . LEU A 1 193 ? -12.730 -9.742 18.201 1.00 98.88 193 LEU A C 1
ATOM 1518 O O . LEU A 1 193 ? -12.501 -10.951 18.280 1.00 98.88 193 LEU A O 1
ATOM 1522 N N . THR A 1 194 ? -12.844 -8.983 19.287 1.00 98.69 194 THR A N 1
ATOM 1523 C CA . THR A 1 194 ? -12.681 -9.480 20.662 1.00 98.69 194 THR A CA 1
ATOM 1524 C C . THR A 1 194 ? -13.801 -10.421 21.109 1.00 98.69 194 THR A C 1
ATOM 1526 O O . THR A 1 194 ? -13.592 -11.214 22.025 1.00 98.69 194 THR A O 1
ATOM 1529 N N . ASP A 1 195 ? -14.954 -10.395 20.439 1.00 98.00 195 ASP A N 1
ATOM 1530 C CA . ASP A 1 195 ? -16.064 -11.333 20.646 1.00 98.00 195 ASP A CA 1
ATOM 1531 C C . ASP A 1 195 ? -15.911 -12.657 19.865 1.00 98.00 195 ASP A C 1
ATOM 1533 O O . ASP A 1 195 ? -16.734 -13.563 20.010 1.00 98.00 195 ASP A O 1
ATOM 1537 N N . GLY A 1 196 ? -14.846 -12.789 19.065 1.00 98.25 196 GLY A N 1
ATOM 1538 C CA . GLY A 1 196 ? -14.558 -13.955 18.228 1.00 98.25 196 GLY A CA 1
ATOM 1539 C C . GLY A 1 196 ? -15.094 -13.867 16.796 1.00 98.25 196 GLY A C 1
ATOM 1540 O O . GLY A 1 196 ? -14.822 -14.770 16.003 1.00 98.25 196 GLY A O 1
ATOM 1541 N N . THR A 1 197 ? -15.815 -12.803 16.434 1.00 98.56 197 THR A N 1
ATOM 1542 C CA . THR A 1 197 ? -16.241 -12.550 15.053 1.00 98.56 197 THR A CA 1
ATOM 1543 C C . THR A 1 197 ? -15.026 -12.356 14.146 1.00 98.56 197 THR A C 1
ATOM 1545 O O . THR A 1 197 ? -14.047 -11.709 14.520 1.00 98.56 197 THR A O 1
ATOM 1548 N N . VAL A 1 198 ? -15.088 -12.905 12.930 1.00 98.75 198 VAL A N 1
ATOM 1549 C CA . VAL A 1 198 ? -14.029 -12.775 11.921 1.00 98.75 198 VAL A CA 1
ATOM 1550 C C . VAL A 1 198 ? -14.596 -12.123 10.668 1.00 98.75 198 VAL A C 1
ATOM 1552 O O . VAL A 1 198 ? -15.459 -12.694 10.002 1.00 98.75 198 VAL A O 1
ATOM 1555 N N . ILE A 1 199 ? -14.071 -10.950 10.325 1.00 98.75 199 ILE A N 1
ATOM 1556 C CA . ILE A 1 199 ? -14.365 -10.242 9.077 1.00 98.75 199 ILE A CA 1
ATOM 1557 C C . ILE A 1 199 ? -13.246 -10.579 8.093 1.00 98.75 199 ILE A C 1
ATOM 1559 O O . ILE A 1 199 ? -12.069 -10.378 8.392 1.00 98.75 199 ILE A O 1
ATOM 1563 N N . THR A 1 200 ? -13.596 -11.127 6.931 1.00 98.69 200 THR A N 1
ATOM 1564 C CA . THR A 1 200 ? -12.634 -11.452 5.868 1.00 98.69 200 THR A CA 1
ATOM 1565 C C . THR A 1 200 ? -13.059 -10.778 4.581 1.00 98.69 200 THR A C 1
ATOM 1567 O O . THR A 1 200 ? -14.136 -11.058 4.068 1.00 98.69 200 THR A O 1
ATOM 1570 N N . GLU A 1 201 ? -12.185 -9.9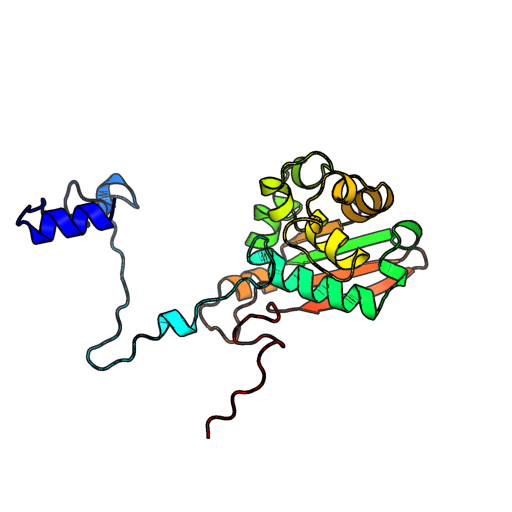40 4.039 1.00 98.50 201 GLU A N 1
ATOM 1571 C CA . GLU A 1 201 ? -12.435 -9.204 2.805 1.00 98.50 201 GLU A CA 1
ATOM 1572 C C . GLU A 1 201 ? -11.196 -9.201 1.914 1.00 98.50 201 GLU A C 1
ATOM 1574 O O . GLU A 1 201 ? -10.066 -9.353 2.385 1.00 98.50 201 GLU A O 1
ATOM 1579 N N . SER A 1 202 ? -11.396 -9.030 0.609 1.00 98.06 202 SER A N 1
ATOM 1580 C CA . SER A 1 202 ? -10.295 -9.017 -0.354 1.00 98.06 202 SER A CA 1
ATOM 1581 C C . SER A 1 202 ? -10.492 -7.972 -1.437 1.00 98.06 202 SER A C 1
ATOM 1583 O O . SER A 1 202 ? -11.614 -7.611 -1.787 1.00 98.06 202 SER A O 1
ATOM 1585 N N . ILE A 1 203 ? -9.376 -7.507 -1.985 1.00 97.69 203 ILE A N 1
ATOM 1586 C CA . ILE A 1 203 ? -9.345 -6.591 -3.117 1.00 97.69 203 ILE A CA 1
ATOM 1587 C C . ILE A 1 203 ? -8.150 -6.947 -3.997 1.00 97.69 203 ILE A C 1
ATOM 1589 O O . ILE A 1 203 ? -7.054 -7.173 -3.496 1.00 97.69 203 ILE A O 1
ATOM 1593 N N . ALA A 1 204 ? -8.344 -7.031 -5.312 1.00 96.06 204 ALA A N 1
ATOM 1594 C CA . ALA A 1 204 ? -7.251 -7.363 -6.228 1.00 96.06 204 ALA A CA 1
ATOM 1595 C C . ALA A 1 204 ? -6.476 -6.118 -6.682 1.00 96.06 204 ALA A C 1
ATOM 1597 O O . ALA A 1 204 ? -5.246 -6.131 -6.738 1.00 96.06 204 ALA A O 1
ATOM 1598 N N . VAL A 1 205 ? -7.192 -5.044 -7.004 1.00 95.06 205 VAL A N 1
ATOM 1599 C CA . VAL A 1 205 ? -6.650 -3.802 -7.562 1.00 95.06 205 VAL A CA 1
ATOM 1600 C C . VAL A 1 205 ? -7.392 -2.607 -6.973 1.00 95.06 205 VAL A C 1
ATOM 1602 O O . VAL A 1 205 ? -8.537 -2.750 -6.556 1.00 95.06 205 VAL A O 1
ATOM 1605 N N . ALA A 1 206 ? -6.737 -1.448 -6.936 1.00 94.88 206 ALA A N 1
ATOM 1606 C CA . ALA A 1 206 ? -7.342 -0.201 -6.471 1.00 94.88 206 ALA A CA 1
ATOM 1607 C C . ALA A 1 206 ? -8.487 0.258 -7.381 1.00 94.88 206 ALA A C 1
ATOM 1609 O O . ALA A 1 206 ? -8.515 -0.095 -8.563 1.00 94.88 206 ALA A O 1
ATOM 1610 N N . ASP A 1 207 ? -9.372 1.109 -6.869 1.00 93.25 207 ASP A N 1
ATOM 1611 C CA . ASP A 1 207 ? -10.534 1.598 -7.615 1.00 93.25 207 ASP A CA 1
ATOM 1612 C C . ASP A 1 207 ? -10.130 2.366 -8.882 1.00 93.25 207 ASP A C 1
ATOM 1614 O O . ASP A 1 207 ? -10.764 2.210 -9.927 1.00 93.25 207 ASP A O 1
ATOM 1618 N N . ALA A 1 208 ? -9.028 3.118 -8.821 1.00 89.00 208 ALA A N 1
ATOM 1619 C CA . ALA A 1 208 ? -8.463 3.861 -9.949 1.00 89.00 208 ALA A CA 1
ATOM 1620 C C . ALA A 1 208 ? -7.672 3.005 -10.962 1.00 89.00 208 ALA A C 1
ATOM 1622 O O . ALA A 1 208 ? -7.243 3.514 -11.999 1.00 89.00 208 ALA A O 1
ATOM 1623 N N . HIS A 1 209 ? -7.456 1.712 -10.698 1.00 86.75 209 HIS A N 1
ATOM 1624 C CA . HIS A 1 209 ? -6.813 0.812 -11.660 1.00 86.75 209 HIS A CA 1
ATOM 1625 C C . HIS A 1 209 ? -7.687 0.656 -12.928 1.00 86.75 209 HIS A C 1
ATOM 1627 O O . HIS A 1 209 ? -8.912 0.695 -12.822 1.00 86.75 209 HIS A O 1
ATOM 1633 N N . PRO A 1 210 ? -7.127 0.385 -14.130 1.00 82.25 210 PRO A N 1
ATOM 1634 C CA . PRO A 1 210 ? -7.923 0.157 -15.350 1.00 82.25 210 PRO A CA 1
ATOM 1635 C C . PRO A 1 210 ? -9.004 -0.940 -15.258 1.00 82.25 210 PRO A C 1
ATOM 1637 O O . PRO A 1 210 ? -9.935 -0.967 -16.072 1.00 82.25 210 PRO A O 1
ATOM 1640 N N . LEU A 1 211 ? -8.864 -1.838 -14.278 1.00 82.88 211 LEU A N 1
ATOM 1641 C CA . LEU A 1 211 ? -9.799 -2.920 -13.934 1.00 82.88 211 LEU A CA 1
ATOM 1642 C C . LEU A 1 211 ? -10.511 -2.711 -12.578 1.00 82.88 211 LEU A C 1
ATOM 1644 O O . LEU A 1 211 ? -11.159 -3.629 -12.088 1.00 82.88 211 LEU A O 1
ATOM 1648 N N . GLY A 1 212 ? -10.344 -1.547 -11.947 1.00 80.38 212 GLY A N 1
ATOM 1649 C CA . GLY A 1 212 ? -10.939 -1.192 -10.658 1.00 80.38 212 GLY A CA 1
ATOM 1650 C C . GLY A 1 212 ? -12.376 -0.677 -10.769 1.00 80.38 212 GLY A C 1
ATOM 1651 O O . GLY A 1 212 ? -12.886 -0.415 -11.863 1.00 80.38 212 GLY A O 1
ATOM 1652 N N . ALA A 1 213 ? -13.040 -0.514 -9.621 1.00 80.00 213 ALA A N 1
ATOM 1653 C CA . ALA A 1 213 ? -14.449 -0.119 -9.554 1.00 80.00 213 ALA A CA 1
ATOM 1654 C C . ALA A 1 213 ? -14.715 1.340 -9.976 1.00 80.00 213 ALA A C 1
ATOM 1656 O O . ALA A 1 213 ? -15.849 1.685 -10.307 1.00 80.00 213 ALA A O 1
ATOM 1657 N N . GLY A 1 214 ? -13.686 2.195 -10.019 1.00 64.62 214 GLY A N 1
ATOM 1658 C CA . GLY A 1 214 ? -13.790 3.595 -10.443 1.00 64.62 214 GLY A CA 1
ATOM 1659 C C . GLY A 1 214 ? -14.038 3.773 -11.944 1.00 64.62 214 GLY A C 1
ATOM 1660 O O . GLY A 1 214 ? -14.380 4.868 -12.402 1.00 64.62 214 GLY A O 1
ATOM 1661 N N . ARG A 1 215 ? -13.918 2.702 -12.737 1.00 61.53 215 ARG A N 1
ATOM 1662 C CA . ARG A 1 215 ? -14.238 2.735 -14.160 1.00 61.53 215 ARG A CA 1
ATOM 1663 C C . ARG A 1 215 ? -15.750 2.609 -14.364 1.00 61.53 215 ARG A C 1
ATOM 1665 O O . ARG A 1 215 ? -16.300 1.512 -14.387 1.00 61.53 215 ARG A O 1
ATOM 1672 N N . SER A 1 216 ? -16.421 3.732 -14.632 1.00 41.03 216 SER A N 1
ATOM 1673 C CA . SER A 1 216 ? -17.654 3.672 -15.432 1.00 41.03 216 SER A CA 1
ATOM 1674 C C . SER A 1 216 ? -17.302 3.013 -16.771 1.00 41.03 216 SER A C 1
ATOM 1676 O O . SER A 1 216 ? -16.299 3.416 -17.373 1.00 41.03 216 SER A O 1
ATOM 1678 N N . PRO A 1 217 ? -18.055 2.008 -17.258 1.00 40.94 217 PRO A N 1
ATOM 1679 C CA . PRO A 1 217 ? -17.789 1.452 -18.571 1.00 40.94 217 PRO A CA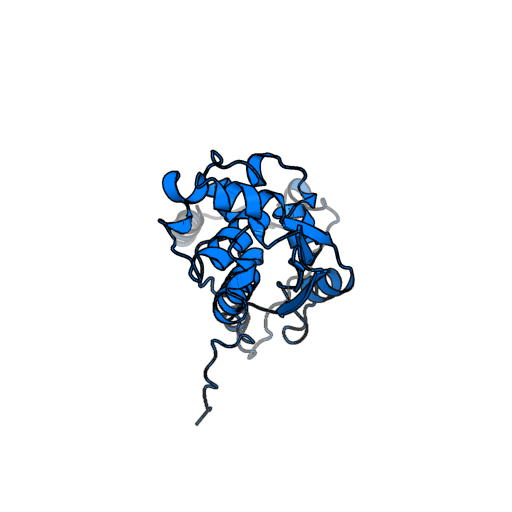 1
ATOM 1680 C C . PRO A 1 217 ? -17.927 2.599 -19.564 1.00 40.94 217 PRO A C 1
ATOM 1682 O O . PRO A 1 217 ? -19.012 3.147 -19.754 1.00 40.94 217 PRO A O 1
ATOM 1685 N N . VAL A 1 218 ? -16.813 2.998 -20.176 1.00 40.44 218 VAL A N 1
ATOM 1686 C CA . VAL A 1 218 ? -16.874 3.815 -21.380 1.00 40.44 218 VAL A CA 1
ATOM 1687 C C . VAL A 1 218 ? -17.505 2.895 -22.411 1.00 40.44 218 VAL A C 1
ATOM 1689 O O . VAL A 1 218 ? -16.833 2.055 -23.005 1.00 40.44 218 VAL A O 1
ATOM 1692 N N . SER A 1 219 ? -18.828 2.988 -22.530 1.00 35.62 219 SER A N 1
ATOM 1693 C CA . SER A 1 219 ? -19.568 2.504 -23.679 1.00 35.62 219 SER A CA 1
ATOM 1694 C C . SER A 1 219 ? -18.904 3.142 -24.887 1.00 35.62 219 SER A C 1
ATOM 1696 O O . SER A 1 219 ? -19.063 4.337 -25.125 1.00 35.62 219 SER A O 1
ATOM 1698 N N . SER A 1 220 ? -18.108 2.364 -25.608 1.00 38.91 220 SER A N 1
ATOM 1699 C CA . SER A 1 220 ? -17.624 2.733 -26.926 1.00 38.91 220 SER A CA 1
ATOM 1700 C C . SER A 1 220 ? -18.831 2.778 -27.864 1.00 38.91 220 SER A C 1
ATOM 1702 O O . SER A 1 220 ? -19.214 1.751 -28.425 1.00 38.91 220 SER A O 1
ATOM 1704 N N . THR A 1 221 ? -19.467 3.946 -27.953 1.00 37.28 221 THR A N 1
ATOM 1705 C CA . THR A 1 221 ? -20.291 4.362 -29.097 1.00 37.28 221 THR A CA 1
ATOM 1706 C C . THR A 1 221 ? -19.432 5.138 -30.069 1.00 37.28 221 THR A C 1
ATOM 1708 O O . THR A 1 221 ? -18.716 6.043 -29.579 1.00 37.28 221 THR A O 1
#